Protein AF-A0A9X1YE62-F1 (afdb_monomer_lite)

Organism: NCBI:txid2897159

Sequence (256 aa):
MADKAASTDLAQAGEPVMTPRPPFSDHQVFVSLLPHMKAYARKGLHEYKTGQNGGTFSATALEQYSAQVLERVDALDSCISSLRLALSFIEDLDRAHSRVIELYRYHHENFLLRLTGVVDRAYRLVGASLMMSAKDLEKVGSNKLVDRAVVTDYPDVHGALKTLADTAAAHKNDRNMVAHSAAYSTRELGLFTAVTTMNLGLKGIDLDELMEHYFSNGAVSMVALIGEMVRGIEELLSTLAPIYAAVTRGTPHGSV

pLDDT: mean 88.82, std 15.72, range [33.84, 98.62]

Foldseek 3Di:
DDDDDDDDPPPPPPDPPVPDDPQLCPQPLCVLLVVLCVVLVVQQVVCVVPVPPVNDGDHDPSSVLSNQLVVLSVQLSVLLVQLVVLLVCLVPQDLPDLCSLVSLQVSLLSNLVSLVVNLLSLLSSQCSLVVHDPVLSPDDPSSVVSLVVCVPPQVQLNVLSVQSVVLSVVCVVQNVCSVPPVTRDDPLSVVLCCCSVVVDDDVPDDSSVVVVVVSVVSSVVSVVSSVSSVVSSSSSSVSSSVSSVCVSVVNDDDDD

Secondary structure (DSSP, 8-state):
--------------------PPPGGGSGGGTTTHHHHHHHHHHHHHHHHH-TTTT-----HHHHHHHHHHHHHHHHHHHHHHHHHHHHHHHT--TT-TTHHHHHHHHHHHHHHHHHHHHHHHHHHHHHHTT--HHHHSSTTHHHHHHHHHTTT-HHHHHHHHHHHHHHHTTHHHHHHHHHSSS---HHHHHHHHHHHHT---TT--HHHHHHHHHHHHHHHHHHHHHHHHHHHHHHHHHHHHHHHHHHTTPPPPP-

Radius of gyration: 23.97 Å; chains: 1; bounding box: 49×43×89 Å

Structure (mmCIF, N/CA/C/O backbone):
data_AF-A0A9X1YE62-F1
#
_entry.id   AF-A0A9X1YE62-F1
#
loop_
_atom_site.group_PDB
_atom_site.id
_atom_site.type_symbol
_at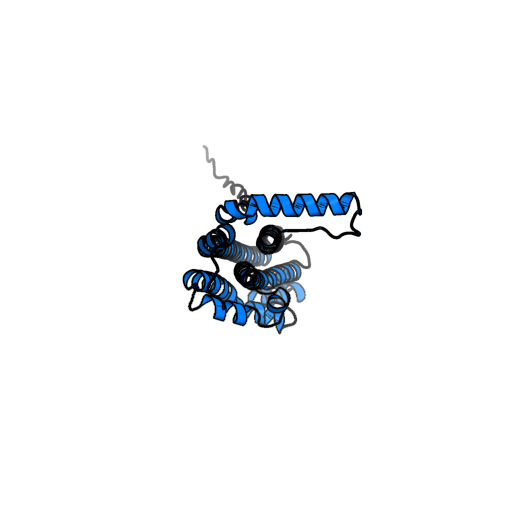om_site.label_atom_id
_atom_site.label_alt_id
_atom_site.label_comp_id
_atom_site.label_asym_id
_atom_site.label_entity_id
_atom_site.label_seq_id
_atom_site.pdbx_PDB_ins_code
_atom_site.Cartn_x
_atom_site.Cartn_y
_atom_site.Cartn_z
_atom_site.occupancy
_atom_site.B_iso_or_equiv
_atom_site.auth_seq_id
_atom_site.auth_comp_id
_atom_site.auth_asym_id
_atom_site.auth_atom_id
_atom_site.pdbx_PDB_model_num
ATOM 1 N N . MET A 1 1 ? -9.378 -12.672 -62.939 1.00 44.72 1 MET A N 1
ATOM 2 C CA . MET A 1 1 ? -8.518 -13.503 -62.072 1.00 44.72 1 MET A CA 1
ATOM 3 C C . MET A 1 1 ? -7.772 -12.524 -61.179 1.00 44.72 1 MET A C 1
ATOM 5 O O . MET A 1 1 ? -6.801 -11.945 -61.626 1.00 44.72 1 MET A O 1
ATOM 9 N N . ALA A 1 2 ? -8.409 -11.971 -60.150 1.00 38.28 2 ALA A N 1
ATOM 10 C CA . ALA A 1 2 ? -8.691 -12.617 -58.868 1.00 38.28 2 ALA A CA 1
ATOM 11 C C . ALA A 1 2 ? -7.396 -13.135 -58.233 1.00 38.28 2 ALA A C 1
ATOM 13 O O . ALA A 1 2 ? -7.059 -14.294 -58.429 1.00 38.28 2 ALA A O 1
ATOM 14 N N . ASP A 1 3 ? -6.713 -12.269 -57.487 1.00 38.25 3 ASP A N 1
ATOM 15 C CA . ASP A 1 3 ? -6.291 -12.682 -56.158 1.00 38.25 3 ASP A CA 1
ATOM 16 C C . ASP A 1 3 ? -6.443 -11.518 -55.176 1.00 38.25 3 ASP A C 1
ATOM 18 O O . ASP A 1 3 ? -6.214 -10.352 -55.502 1.00 38.25 3 ASP A O 1
ATOM 22 N N . LYS A 1 4 ? -7.015 -11.857 -54.030 1.00 40.59 4 LYS A N 1
ATOM 23 C CA . LYS A 1 4 ? -7.713 -10.998 -53.078 1.00 40.59 4 LYS A CA 1
ATOM 24 C C . LYS A 1 4 ? -7.285 -11.487 -51.698 1.00 40.59 4 LYS A C 1
ATOM 26 O O . LYS A 1 4 ? -7.356 -12.686 -51.465 1.00 40.59 4 LYS A O 1
ATOM 31 N N . ALA A 1 5 ? -6.991 -10.548 -50.796 1.00 37.09 5 ALA A N 1
ATOM 32 C CA . ALA A 1 5 ? -6.679 -10.756 -49.373 1.00 37.09 5 ALA A CA 1
ATOM 33 C C . ALA A 1 5 ? -5.280 -11.372 -49.115 1.00 37.09 5 ALA A C 1
ATOM 35 O O . ALA A 1 5 ? -4.807 -12.195 -49.876 1.00 37.09 5 ALA A O 1
ATOM 36 N N . ALA A 1 6 ? -4.522 -10.983 -48.091 1.00 38.41 6 ALA A N 1
ATOM 37 C CA . ALA A 1 6 ? -4.955 -10.563 -46.769 1.00 38.41 6 ALA A CA 1
ATOM 38 C C . ALA A 1 6 ? -4.271 -9.271 -46.297 1.00 38.41 6 ALA A C 1
ATOM 40 O O . ALA A 1 6 ? -3.059 -9.193 -46.119 1.00 38.41 6 ALA A O 1
ATOM 41 N N . SER A 1 7 ? -5.120 -8.273 -46.062 1.00 42.34 7 SER A N 1
ATOM 42 C CA . SER A 1 7 ? -4.955 -7.305 -44.989 1.00 42.34 7 SER A CA 1
ATOM 43 C C . SER A 1 7 ? -5.025 -8.094 -43.682 1.00 42.34 7 SER A C 1
ATOM 45 O O . SER A 1 7 ? -6.043 -8.721 -43.390 1.00 42.34 7 SER A O 1
ATOM 47 N N . THR A 1 8 ? -3.923 -8.117 -42.941 1.00 36.47 8 THR A N 1
ATOM 48 C CA . THR A 1 8 ? -3.951 -8.492 -41.531 1.00 36.47 8 THR A CA 1
ATOM 49 C C . THR A 1 8 ? -4.122 -7.192 -40.768 1.00 36.47 8 THR A C 1
ATOM 51 O O . THR A 1 8 ? -3.155 -6.480 -40.506 1.00 36.47 8 THR A O 1
ATOM 54 N N . ASP A 1 9 ? -5.384 -6.859 -40.498 1.00 33.84 9 ASP A N 1
ATOM 55 C CA . ASP A 1 9 ? -5.768 -6.026 -39.367 1.00 33.84 9 ASP A CA 1
ATOM 56 C C . ASP A 1 9 ? -5.016 -6.547 -38.136 1.00 33.84 9 ASP A C 1
ATOM 58 O O . ASP A 1 9 ? -5.353 -7.596 -37.578 1.00 33.84 9 ASP A O 1
ATOM 62 N N . LEU A 1 10 ? -3.973 -5.825 -37.719 1.00 36.91 10 LEU A N 1
ATOM 63 C CA . LEU A 1 10 ? -3.531 -5.857 -36.334 1.00 36.91 10 LEU A CA 1
ATOM 64 C C . LEU A 1 10 ? -4.665 -5.224 -35.545 1.00 36.91 10 LEU A C 1
ATOM 66 O O . LEU A 1 10 ? -4.777 -4.005 -35.415 1.00 36.91 10 LEU A O 1
ATOM 70 N N . ALA A 1 11 ? -5.567 -6.111 -35.137 1.00 35.66 11 ALA A N 1
ATOM 71 C CA . ALA A 1 11 ? -6.660 -5.841 -34.245 1.00 35.66 11 ALA A CA 1
ATOM 72 C C . ALA A 1 11 ? -6.168 -4.927 -33.125 1.00 35.66 11 ALA A C 1
ATOM 74 O O . ALA A 1 11 ? -5.190 -5.220 -32.438 1.00 35.66 11 ALA A O 1
ATOM 75 N N . GLN A 1 12 ? -6.886 -3.819 -32.985 1.00 40.66 12 GLN A N 1
ATOM 76 C CA . GLN A 1 12 ? -6.924 -2.980 -31.805 1.00 40.66 12 GLN A CA 1
ATOM 77 C C . GLN A 1 12 ? -6.847 -3.867 -30.557 1.00 40.66 12 GLN A C 1
ATOM 79 O O . GLN A 1 12 ? -7.826 -4.520 -30.191 1.00 40.66 12 GLN A O 1
ATOM 84 N N . ALA A 1 13 ? -5.689 -3.893 -29.900 1.00 39.81 13 ALA A N 1
ATOM 85 C CA . ALA A 1 13 ? -5.585 -4.354 -28.527 1.00 39.81 13 ALA A CA 1
ATOM 86 C C . ALA A 1 13 ? -6.220 -3.266 -27.652 1.00 39.81 13 ALA A C 1
ATOM 88 O O . ALA A 1 13 ? -5.540 -2.439 -27.055 1.00 39.81 13 ALA A O 1
ATOM 89 N N . GLY A 1 14 ? -7.555 -3.220 -27.676 1.00 38.59 14 GLY A N 1
ATOM 90 C CA . GLY A 1 14 ? -8.363 -2.486 -26.717 1.00 38.59 14 GLY A CA 1
ATOM 91 C C . GLY A 1 14 ? -8.086 -3.057 -25.331 1.00 38.59 14 GLY A C 1
ATOM 92 O O . GLY A 1 14 ? -8.563 -4.136 -24.998 1.00 38.59 14 GLY A O 1
ATOM 93 N N . GLU A 1 15 ? -7.223 -2.332 -24.629 1.00 36.09 15 GLU A N 1
ATOM 94 C CA . GLU A 1 15 ? -6.788 -2.359 -23.233 1.00 36.09 15 GLU A CA 1
ATOM 95 C C . GLU A 1 15 ? -7.432 -3.389 -22.284 1.00 36.09 15 GLU A C 1
ATOM 97 O O . GLU A 1 15 ? -8.658 -3.406 -22.126 1.00 36.09 15 GLU A O 1
ATOM 102 N N . PRO A 1 16 ? -6.649 -4.095 -21.440 1.00 46.25 16 PRO A N 1
ATOM 103 C CA . PRO A 1 16 ? -7.108 -4.306 -20.084 1.00 46.25 16 PRO A CA 1
ATOM 104 C C . PRO A 1 16 ? -6.944 -2.976 -19.335 1.00 46.25 16 PRO A C 1
ATOM 106 O O . PRO A 1 16 ? -6.016 -2.814 -18.546 1.00 46.25 16 PRO A O 1
ATOM 109 N N . VAL A 1 17 ? -7.875 -2.032 -19.542 1.00 54.12 17 VAL A N 1
ATOM 110 C CA . VAL A 1 17 ? -8.150 -1.011 -18.523 1.00 54.12 17 VAL A CA 1
ATOM 111 C C . VAL A 1 17 ? -8.341 -1.825 -17.254 1.00 54.12 17 VAL A C 1
ATOM 113 O O . VAL A 1 17 ? -9.271 -2.636 -17.206 1.00 54.12 17 VAL A O 1
ATOM 116 N N . MET A 1 18 ? -7.451 -1.699 -16.261 1.00 62.78 18 MET A N 1
ATOM 117 C CA . MET A 1 18 ? -7.659 -2.366 -14.977 1.00 62.78 18 MET A CA 1
ATOM 118 C C . MET A 1 18 ? -9.059 -1.982 -14.511 1.00 62.78 18 MET A C 1
ATOM 120 O O . MET A 1 18 ? -9.296 -0.829 -14.145 1.00 62.78 18 MET A O 1
ATOM 124 N N . THR A 1 19 ? -9.999 -2.928 -14.577 1.00 68.88 19 THR A N 1
ATOM 125 C CA . THR A 1 19 ? -11.397 -2.659 -14.250 1.00 68.88 19 THR A CA 1
ATOM 126 C C . THR A 1 19 ? -11.434 -2.022 -12.868 1.00 68.88 19 THR A C 1
ATOM 128 O O . THR A 1 19 ? -10.775 -2.561 -11.965 1.00 68.88 19 THR A O 1
ATOM 131 N N . PRO A 1 20 ? -12.144 -0.893 -12.683 1.00 77.81 20 PRO A N 1
ATOM 132 C CA . PRO A 1 20 ? -12.185 -0.214 -11.401 1.00 77.81 20 PRO A CA 1
ATOM 133 C C . PRO A 1 20 ? -12.566 -1.210 -10.306 1.00 77.81 20 PRO A C 1
ATOM 135 O O . PRO A 1 20 ? -13.661 -1.770 -10.306 1.00 77.81 20 PRO A O 1
ATOM 138 N N . ARG A 1 21 ? -11.623 -1.478 -9.401 1.00 89.00 21 ARG A N 1
ATOM 139 C CA . ARG A 1 21 ? -11.865 -2.314 -8.225 1.00 89.00 21 ARG A CA 1
ATOM 140 C C . ARG A 1 21 ? -12.658 -1.479 -7.217 1.00 89.00 21 ARG A C 1
ATOM 142 O O . ARG A 1 21 ? -12.285 -0.318 -7.026 1.00 89.00 21 ARG A O 1
ATOM 149 N N . PRO A 1 22 ? -13.677 -2.038 -6.543 1.00 92.19 22 PRO A N 1
ATOM 150 C CA . PRO A 1 22 ? -14.248 -1.396 -5.365 1.00 92.19 22 PRO A CA 1
ATOM 151 C C . PRO A 1 22 ? -13.142 -1.052 -4.350 1.00 92.19 22 PRO A C 1
ATOM 153 O O . PRO A 1 22 ? -12.194 -1.830 -4.224 1.00 92.19 22 PRO A O 1
ATOM 156 N N . PRO A 1 23 ? -13.217 0.078 -3.633 1.00 95.12 23 PRO A N 1
ATOM 157 C CA . PRO A 1 23 ? -12.317 0.377 -2.520 1.00 95.12 23 PRO A CA 1
ATOM 158 C C . PRO A 1 23 ? -12.261 -0.763 -1.494 1.00 95.12 23 PRO A C 1
ATOM 160 O O . PRO A 1 23 ? -13.220 -1.510 -1.311 1.00 95.12 23 PRO A O 1
ATOM 163 N N . PHE A 1 24 ? -11.149 -0.904 -0.772 1.00 97.12 24 PHE A N 1
ATOM 164 C CA . PHE A 1 24 ? -11.054 -1.867 0.327 1.00 97.12 24 PHE A CA 1
ATOM 165 C C . PHE A 1 24 ? -12.040 -1.528 1.449 1.00 97.12 24 PHE A C 1
ATOM 167 O O . PHE A 1 24 ? -12.503 -2.431 2.138 1.00 97.12 24 PHE A O 1
ATOM 174 N N . SER A 1 25 ? -12.413 -0.257 1.609 1.00 94.94 25 SER A N 1
ATOM 175 C CA . SER A 1 25 ? -13.435 0.174 2.568 1.00 94.94 25 SER A CA 1
ATOM 176 C C . SER A 1 25 ? -14.842 -0.370 2.272 1.00 94.94 25 SER A C 1
ATOM 178 O O . SER A 1 25 ? -15.657 -0.438 3.193 1.00 94.94 25 SER A O 1
ATOM 180 N N . ASP A 1 26 ? -15.099 -0.861 1.052 1.00 95.25 26 ASP A N 1
ATOM 181 C CA . ASP A 1 26 ? -16.341 -1.558 0.688 1.00 95.25 26 ASP A CA 1
ATOM 182 C C . ASP A 1 26 ? -16.328 -3.051 1.077 1.00 95.25 26 ASP A C 1
ATOM 184 O O . ASP A 1 26 ? -17.327 -3.755 0.910 1.00 95.25 26 ASP A O 1
ATOM 188 N N . HIS A 1 27 ? -15.215 -3.565 1.615 1.00 96.50 27 HIS A N 1
ATOM 189 C CA . HIS A 1 27 ? -15.111 -4.961 2.027 1.00 96.50 27 HIS A CA 1
ATOM 190 C C . HIS A 1 27 ? -16.108 -5.288 3.154 1.00 96.50 27 HIS A C 1
ATOM 192 O O . HIS A 1 27 ? -16.214 -4.575 4.156 1.00 96.50 27 HIS A O 1
ATOM 198 N N . GLN A 1 28 ? -16.808 -6.422 3.032 1.00 96.50 28 GLN A N 1
ATOM 199 C CA . GLN A 1 28 ? -17.924 -6.802 3.917 1.00 96.50 28 GLN A CA 1
ATOM 200 C C . GLN A 1 28 ? -17.566 -6.874 5.412 1.00 96.50 28 GLN A C 1
ATOM 202 O O . GLN A 1 28 ? -18.434 -6.755 6.276 1.00 96.50 28 GLN A O 1
ATOM 207 N N . VAL A 1 29 ? -16.284 -7.038 5.734 1.00 96.75 29 VAL A N 1
ATOM 208 C CA . VAL A 1 29 ? -15.788 -7.128 7.118 1.00 96.75 29 VAL A CA 1
ATOM 209 C C . VAL A 1 29 ? -15.995 -5.838 7.906 1.00 96.75 29 VAL A C 1
ATOM 211 O O . VAL A 1 29 ? -16.039 -5.873 9.132 1.00 96.75 29 VAL A O 1
ATOM 214 N N . PHE A 1 30 ? -16.175 -4.709 7.217 1.00 96.50 30 PHE A N 1
ATOM 215 C CA . PHE A 1 30 ? -16.374 -3.410 7.849 1.00 96.50 30 PHE A CA 1
ATOM 216 C C . PHE A 1 30 ? -17.836 -3.079 8.134 1.00 96.50 30 PHE A C 1
ATOM 218 O O . PHE A 1 30 ? -18.097 -2.067 8.782 1.00 96.50 30 PHE A O 1
ATOM 225 N N . VAL A 1 31 ? -18.798 -3.916 7.726 1.00 95.75 31 VAL A N 1
ATOM 226 C CA . VAL A 1 31 ? -20.240 -3.647 7.900 1.00 95.75 31 VAL A CA 1
ATOM 227 C C . VAL A 1 31 ? -20.594 -3.282 9.346 1.00 95.75 31 VAL A C 1
ATOM 229 O O . VAL A 1 31 ? -21.388 -2.367 9.565 1.00 95.75 31 VAL A O 1
ATOM 232 N N . SER A 1 32 ? -19.972 -3.933 10.334 1.00 95.06 32 SER A N 1
ATOM 233 C CA . SER A 1 32 ? -20.189 -3.641 11.757 1.00 95.06 32 SER A CA 1
ATOM 234 C C . SER A 1 32 ? -19.522 -2.343 12.236 1.00 95.06 32 SER A C 1
ATOM 236 O O . SER A 1 32 ? -20.006 -1.727 13.182 1.00 95.06 32 SER A O 1
ATOM 238 N N . LEU A 1 33 ? -18.453 -1.885 11.577 1.00 96.62 33 LEU A N 1
ATOM 239 C CA . LEU A 1 33 ? -17.728 -0.651 11.915 1.00 96.62 33 LEU A CA 1
ATOM 240 C C . LEU A 1 33 ? -18.326 0.589 11.232 1.00 96.62 33 LEU A C 1
ATOM 242 O O . LEU A 1 33 ? -18.244 1.700 11.764 1.00 96.62 33 LEU A O 1
ATOM 246 N N . LEU A 1 34 ? -18.968 0.420 10.071 1.00 95.56 34 LEU A N 1
ATOM 247 C CA . LEU A 1 34 ? -19.487 1.525 9.257 1.00 95.56 34 LEU A CA 1
ATOM 248 C C . LEU A 1 34 ? -20.429 2.489 10.006 1.00 95.56 34 LEU A C 1
ATOM 250 O O . LEU A 1 34 ? -20.282 3.700 9.819 1.00 95.56 34 LEU A O 1
ATOM 254 N N . PRO A 1 35 ? -21.380 2.047 10.857 1.00 96.94 35 PRO A N 1
ATOM 255 C CA . PRO A 1 35 ? -22.227 2.975 11.612 1.00 96.94 35 PRO A CA 1
ATOM 256 C C . PRO A 1 35 ? -21.425 3.902 12.536 1.00 96.94 35 PRO A C 1
ATOM 258 O O . PRO A 1 35 ? -21.720 5.096 12.628 1.00 96.94 35 PRO A O 1
ATOM 261 N N . HIS A 1 36 ? -20.380 3.373 13.174 1.00 97.56 36 HIS A N 1
ATOM 262 C CA . HIS A 1 36 ? -19.516 4.118 14.087 1.00 97.56 36 HIS A CA 1
ATOM 263 C C . HIS A 1 36 ? -18.604 5.081 13.330 1.00 97.56 36 HIS A C 1
ATOM 265 O O . HIS A 1 36 ? -18.477 6.239 13.726 1.00 97.56 36 HIS A O 1
ATOM 271 N N . MET A 1 37 ? -18.058 4.657 12.188 1.00 97.00 37 MET A N 1
ATOM 272 C CA . MET A 1 37 ? -17.294 5.546 11.312 1.00 97.00 37 MET A CA 1
ATOM 273 C C . MET A 1 37 ? -18.154 6.708 10.789 1.00 97.00 37 MET A C 1
ATOM 275 O O . MET A 1 37 ? -17.741 7.866 10.834 1.00 97.00 37 MET A O 1
ATOM 279 N N . LYS A 1 38 ? -19.400 6.444 10.372 1.00 97.31 38 LYS A N 1
ATOM 280 C CA . LYS A 1 38 ? -20.341 7.499 9.946 1.00 97.31 38 LYS A CA 1
ATOM 281 C C . LYS A 1 38 ? -20.640 8.490 11.072 1.00 97.31 38 LYS A C 1
ATOM 283 O O . LYS A 1 38 ? -20.697 9.697 10.830 1.00 97.31 38 LYS A O 1
ATOM 288 N N . ALA A 1 39 ? -20.828 8.001 12.297 1.00 98.06 39 ALA A N 1
ATOM 289 C CA . ALA A 1 39 ? -21.044 8.858 13.457 1.00 98.06 39 ALA A CA 1
ATOM 290 C C . ALA A 1 39 ? -19.810 9.724 13.763 1.00 98.06 39 ALA A C 1
ATOM 292 O O . ALA A 1 39 ? -19.962 10.934 13.943 1.00 98.06 39 ALA A O 1
ATOM 293 N N . TYR A 1 40 ? -18.610 9.133 13.736 1.00 98.19 40 TYR A N 1
ATOM 294 C CA . TYR A 1 40 ? -17.335 9.837 13.884 1.00 98.19 40 TYR A CA 1
ATOM 295 C C . TYR A 1 40 ? -17.178 10.949 12.837 1.00 98.19 40 TYR A C 1
ATOM 297 O O . TYR A 1 40 ? -17.019 12.116 13.192 1.00 98.19 40 TYR A O 1
ATOM 305 N N . ALA A 1 41 ? -17.323 10.610 11.552 1.00 97.50 41 ALA A N 1
ATOM 306 C CA . ALA A 1 41 ? -17.190 11.552 10.444 1.00 97.50 41 ALA A CA 1
ATOM 307 C C . ALA A 1 41 ? -18.202 12.702 10.537 1.00 97.50 41 ALA A C 1
ATOM 309 O O . ALA A 1 41 ? -17.841 13.862 10.359 1.00 97.50 41 ALA A O 1
ATOM 310 N N . ARG A 1 42 ? -19.466 12.414 10.882 1.00 98.06 42 ARG A N 1
ATOM 311 C CA . ARG A 1 42 ? -20.496 13.450 11.049 1.00 98.06 42 ARG A CA 1
ATOM 312 C C . ARG A 1 42 ? -20.149 14.431 12.168 1.00 98.06 42 ARG A C 1
ATOM 314 O O . ARG A 1 42 ? -20.339 15.631 11.987 1.00 98.06 42 ARG A O 1
ATOM 321 N N . LYS A 1 43 ? -19.661 13.937 13.311 1.00 97.81 43 LYS A N 1
ATOM 322 C CA . LYS A 1 43 ? -19.241 14.790 14.435 1.00 97.81 43 LYS A CA 1
ATOM 323 C C . LYS A 1 43 ? -18.033 15.647 14.053 1.00 97.81 43 LYS A C 1
ATOM 325 O O . LYS A 1 43 ? -18.069 16.854 14.271 1.00 97.81 43 LYS A O 1
ATOM 330 N N . GLY A 1 44 ? -17.030 15.049 13.409 1.00 96.69 44 GLY A N 1
ATOM 331 C CA . GLY A 1 44 ? -15.846 15.764 12.931 1.00 96.69 44 GLY A CA 1
ATOM 332 C C . GLY A 1 44 ? -16.166 16.836 11.889 1.00 96.69 44 GLY A C 1
ATOM 333 O O . GLY A 1 44 ? -15.708 17.966 12.015 1.00 96.69 44 GLY A O 1
ATOM 334 N N . LEU A 1 45 ? -17.013 16.532 10.900 1.00 97.38 45 LEU A N 1
ATOM 335 C CA . LEU A 1 45 ? -17.440 17.504 9.886 1.00 97.38 45 LEU A CA 1
ATOM 336 C C . LEU A 1 45 ? -18.316 18.619 10.467 1.00 97.38 45 LEU A C 1
ATOM 338 O O . LEU A 1 45 ? -18.231 19.761 10.017 1.00 97.38 45 LEU A O 1
ATOM 342 N N . HIS A 1 46 ? -19.160 18.305 11.456 1.00 97.38 46 HIS A N 1
ATOM 343 C CA . HIS A 1 46 ? -19.930 19.324 12.163 1.00 97.38 46 HIS A CA 1
ATOM 344 C C . HIS A 1 46 ? -19.001 20.305 12.877 1.00 97.38 46 HIS A C 1
ATOM 346 O O . HIS A 1 46 ? -19.139 21.509 12.678 1.00 97.38 46 HIS A O 1
ATOM 352 N N . GLU A 1 47 ? -18.022 19.794 13.625 1.00 97.12 47 GLU A N 1
ATOM 353 C CA . GLU A 1 47 ? -17.032 20.632 14.298 1.00 97.12 47 GLU A CA 1
ATOM 354 C C . GLU A 1 47 ? -16.181 21.431 13.306 1.00 97.12 47 GLU A C 1
ATOM 356 O O . GLU A 1 47 ? -16.003 22.629 13.488 1.00 97.12 47 GLU A O 1
ATOM 361 N N . TYR A 1 48 ? -15.719 20.816 12.214 1.00 96.19 48 TYR A N 1
ATOM 362 C CA . TYR A 1 48 ? -14.972 21.517 11.165 1.00 96.19 48 TYR A CA 1
ATOM 363 C C . TYR A 1 48 ? -15.764 22.695 10.577 1.00 96.19 48 TYR A C 1
ATOM 365 O O . TYR A 1 48 ? -15.199 23.746 10.282 1.00 96.19 48 TYR A O 1
ATOM 373 N N . LYS A 1 49 ? -17.085 22.536 10.425 1.00 96.56 49 LYS A N 1
ATOM 374 C CA . LYS A 1 49 ? -17.971 23.577 9.896 1.00 96.56 49 LYS A CA 1
ATOM 375 C C . LYS A 1 49 ? -18.248 24.697 10.902 1.00 96.56 49 LYS A C 1
ATOM 377 O O . LYS A 1 49 ? -18.386 25.844 10.485 1.00 96.56 49 LYS A O 1
ATOM 382 N N . THR A 1 50 ? -18.437 24.377 12.182 1.00 96.56 50 THR A N 1
ATOM 383 C CA . THR A 1 50 ? -18.910 25.352 13.182 1.00 96.56 50 THR A CA 1
ATOM 384 C C . THR A 1 50 ? -17.791 25.948 14.032 1.00 96.56 50 THR A C 1
ATOM 386 O O . THR A 1 50 ? -17.953 27.062 14.526 1.00 96.56 50 THR A O 1
ATOM 389 N N . GLY A 1 51 ? -16.686 25.224 14.223 1.00 94.00 51 GLY A N 1
ATOM 390 C CA . GLY A 1 51 ? -15.576 25.590 15.106 1.00 94.00 51 GLY A CA 1
ATOM 391 C C . GLY A 1 51 ? -15.969 25.743 16.578 1.00 94.00 51 GLY A C 1
ATOM 392 O O . GLY A 1 51 ? -15.244 26.381 17.342 1.00 94.00 51 GLY A O 1
ATOM 393 N N . GLN A 1 52 ? -17.135 25.226 16.978 1.00 92.81 52 GLN A N 1
ATOM 394 C CA . GLN A 1 52 ? -17.739 25.499 18.286 1.00 92.81 52 GLN A CA 1
ATOM 395 C C . GLN A 1 52 ? -16.927 24.950 19.460 1.00 92.81 52 GLN A C 1
ATOM 397 O O . GLN A 1 52 ? -17.018 25.487 20.561 1.00 92.81 52 GLN A O 1
ATOM 402 N N . ASN A 1 53 ? -16.118 23.919 19.229 1.00 91.75 53 ASN A N 1
ATOM 403 C CA . ASN A 1 53 ? -15.298 23.259 20.238 1.00 91.75 53 ASN A CA 1
ATOM 404 C C . ASN A 1 53 ? -13.796 23.385 19.916 1.00 91.75 53 ASN A C 1
ATOM 406 O O . ASN A 1 53 ? -12.996 22.508 20.261 1.00 91.75 53 ASN A O 1
ATOM 410 N N . GLY A 1 54 ? -13.400 24.465 19.232 1.00 91.50 54 GLY A N 1
ATOM 411 C CA . GLY A 1 54 ? -11.996 24.757 18.940 1.00 91.50 54 GLY A CA 1
ATOM 412 C C . GLY A 1 54 ? -11.314 23.710 18.053 1.00 91.50 54 GLY A C 1
ATOM 413 O O . GLY A 1 54 ? -10.113 23.492 18.189 1.00 91.50 54 GLY A O 1
ATOM 414 N N . GLY A 1 55 ? -12.066 23.038 17.176 1.00 89.81 55 GLY A N 1
ATOM 415 C CA . GLY A 1 55 ? -11.554 22.005 16.274 1.00 89.81 55 GLY A CA 1
ATOM 416 C C . GLY A 1 55 ? -11.499 20.599 16.879 1.00 89.81 55 GLY A C 1
ATOM 417 O O . GLY A 1 55 ? -10.923 19.700 16.269 1.00 89.81 55 GLY A O 1
ATOM 418 N N . THR A 1 56 ? -12.087 20.381 18.060 1.00 92.94 56 THR A N 1
ATOM 419 C CA . THR A 1 56 ? -12.110 19.073 18.739 1.00 92.94 56 THR A CA 1
ATOM 420 C C . THR A 1 56 ? -13.532 18.544 18.906 1.00 92.94 56 THR A C 1
ATOM 422 O O . THR A 1 56 ? -14.477 19.314 18.991 1.00 92.94 56 THR A O 1
ATOM 425 N N . PHE A 1 57 ? -13.733 17.226 18.961 1.00 95.88 57 PHE A N 1
ATOM 426 C CA . PHE A 1 57 ? -15.063 16.656 19.207 1.00 95.88 57 PHE A CA 1
ATOM 427 C C . PHE A 1 57 ? -14.989 15.378 20.040 1.00 95.88 57 PHE A C 1
ATOM 429 O O . PHE A 1 57 ? -13.989 14.662 20.035 1.00 95.88 57 PHE A O 1
ATOM 436 N N . SER A 1 58 ? -16.070 15.080 20.764 1.00 95.69 58 SER A N 1
ATOM 437 C CA . SER A 1 58 ? -16.166 13.862 21.569 1.00 95.69 58 SER A CA 1
ATOM 438 C C . SER A 1 58 ? -16.569 12.662 20.708 1.00 95.69 58 SER A C 1
ATOM 440 O O . SER A 1 58 ? -17.623 12.663 20.063 1.00 95.69 58 SER A O 1
ATOM 442 N N . ALA A 1 59 ? -15.745 11.617 20.735 1.00 96.50 59 ALA A N 1
ATOM 443 C CA . ALA A 1 59 ? -16.006 10.340 20.087 1.00 96.50 59 ALA A CA 1
ATOM 444 C C . ALA A 1 59 ? -15.939 9.200 21.108 1.00 96.50 59 ALA A C 1
ATOM 446 O O . ALA A 1 59 ? -15.096 9.203 22.004 1.00 96.50 59 ALA A O 1
ATOM 447 N N . THR A 1 60 ? -16.825 8.218 20.965 1.00 97.19 60 THR A N 1
ATOM 448 C CA . THR A 1 60 ? -16.776 6.973 21.742 1.00 97.19 60 THR A CA 1
ATOM 449 C C . THR A 1 60 ? -15.551 6.145 21.348 1.00 97.19 60 THR A C 1
ATOM 451 O O . THR A 1 60 ? -15.013 6.309 20.252 1.00 97.19 60 THR A O 1
ATOM 454 N N . ALA A 1 61 ? -15.144 5.202 22.201 1.00 95.81 61 ALA A N 1
ATOM 455 C CA . ALA A 1 61 ? -14.033 4.299 21.891 1.00 95.81 61 ALA A CA 1
ATOM 456 C C . ALA A 1 61 ? -14.249 3.539 20.568 1.00 95.81 61 ALA A C 1
ATOM 458 O O . ALA A 1 61 ? -13.321 3.399 19.778 1.00 95.81 61 ALA A O 1
ATOM 459 N N . LEU A 1 62 ? -15.485 3.112 20.286 1.00 96.50 62 LEU A N 1
ATOM 460 C CA . LEU A 1 62 ? -15.804 2.366 19.068 1.00 96.50 62 LEU A CA 1
ATOM 461 C C . LEU A 1 62 ? -15.827 3.252 17.812 1.00 96.50 62 LEU A C 1
ATOM 463 O O . LEU A 1 62 ? -15.433 2.809 16.736 1.00 96.50 62 LEU A O 1
ATOM 467 N N . GLU A 1 63 ? -16.235 4.516 17.949 1.00 97.75 63 GLU A N 1
ATOM 468 C CA . GLU A 1 63 ? -16.110 5.524 16.886 1.00 97.75 63 GLU A CA 1
ATOM 469 C C . GLU A 1 63 ? -14.637 5.805 16.559 1.00 97.75 63 GLU A C 1
ATOM 471 O O . GLU A 1 63 ? -14.270 5.801 15.387 1.00 97.75 63 GLU A O 1
ATOM 476 N N . GLN A 1 64 ? -13.785 5.979 17.577 1.00 96.69 64 GLN A N 1
ATOM 477 C CA . GLN A 1 64 ? -12.343 6.183 17.392 1.00 96.69 64 GLN A CA 1
ATOM 478 C C . GLN A 1 64 ? -11.666 4.958 16.772 1.00 96.69 64 GLN A C 1
ATOM 480 O O . GLN A 1 64 ? -10.898 5.102 15.825 1.00 96.69 64 GLN A O 1
ATOM 485 N N . TYR A 1 65 ? -11.978 3.758 17.270 1.00 97.19 65 TYR A N 1
ATOM 486 C CA . TYR A 1 65 ? -11.474 2.500 16.722 1.00 97.19 65 TYR A CA 1
ATOM 487 C C . TYR A 1 65 ? -11.827 2.355 15.241 1.00 97.19 65 TYR A C 1
ATOM 489 O O . TYR A 1 65 ? -10.951 2.147 14.406 1.00 97.19 65 TYR A O 1
ATOM 497 N N . SER A 1 66 ? -13.108 2.532 14.907 1.00 97.62 66 SER A N 1
ATOM 498 C CA . SER A 1 66 ? -13.586 2.405 13.528 1.00 97.62 66 SER A CA 1
ATOM 499 C C . SER A 1 66 ? -12.906 3.419 12.609 1.00 97.62 66 SER A C 1
ATOM 501 O O . SER A 1 66 ? -12.490 3.059 11.513 1.00 97.62 66 SER A O 1
ATOM 503 N N . ALA A 1 67 ? -12.727 4.663 13.063 1.00 97.25 67 ALA A N 1
ATOM 504 C CA . ALA A 1 67 ? -12.008 5.675 12.299 1.00 97.25 67 ALA A CA 1
ATOM 505 C C . ALA A 1 67 ? -10.544 5.291 12.049 1.00 97.25 67 ALA A C 1
ATOM 507 O O . ALA A 1 67 ? -10.082 5.373 10.915 1.00 97.25 67 ALA A O 1
ATOM 508 N N . GLN A 1 68 ? -9.834 4.815 13.075 1.00 96.62 68 GLN A N 1
ATOM 509 C CA . GLN A 1 68 ? -8.434 4.404 12.945 1.00 96.62 68 GLN A CA 1
ATOM 510 C C . GLN A 1 68 ? -8.266 3.216 11.995 1.00 96.62 68 GLN A C 1
ATOM 512 O O . GLN A 1 68 ? -7.359 3.230 11.167 1.00 96.62 68 GLN A O 1
ATOM 517 N N . VAL A 1 69 ? -9.130 2.199 12.085 1.00 97.81 69 VAL A N 1
ATOM 518 C CA . VAL A 1 69 ? -9.081 1.046 11.175 1.00 97.81 69 VAL A CA 1
ATOM 519 C C . VAL A 1 69 ? -9.319 1.498 9.737 1.00 97.81 69 VAL A C 1
ATOM 521 O O . VAL A 1 69 ? -8.494 1.210 8.872 1.00 97.81 69 VAL A O 1
ATOM 524 N N . LEU A 1 70 ? -10.395 2.247 9.479 1.00 97.69 70 LEU A N 1
ATOM 525 C CA . LEU A 1 70 ? -10.748 2.664 8.120 1.00 97.69 70 LEU A CA 1
ATOM 526 C C . LEU A 1 70 ? -9.715 3.635 7.522 1.00 97.69 70 LEU A C 1
ATOM 528 O O . LEU A 1 70 ? -9.410 3.526 6.340 1.00 97.69 70 LEU A O 1
ATOM 532 N N . GLU A 1 71 ? -9.069 4.485 8.325 1.00 97.06 71 GLU A N 1
ATOM 533 C CA . GLU A 1 71 ? -7.936 5.304 7.864 1.00 97.06 71 GLU A CA 1
ATOM 534 C C . GLU A 1 71 ? -6.770 4.436 7.350 1.00 97.06 71 GLU A C 1
ATOM 536 O O . GLU A 1 71 ? -6.121 4.764 6.353 1.00 97.06 71 GLU A O 1
ATOM 541 N N . ARG A 1 72 ? -6.484 3.299 8.003 1.00 97.62 72 ARG A N 1
ATOM 542 C CA . ARG A 1 72 ? -5.434 2.371 7.538 1.00 97.62 72 ARG A CA 1
ATOM 543 C C . ARG A 1 72 ? -5.836 1.619 6.274 1.00 97.62 72 ARG A C 1
ATOM 545 O O . ARG A 1 72 ? -4.966 1.333 5.451 1.00 97.62 72 ARG A O 1
ATOM 552 N N . VAL A 1 73 ? -7.123 1.345 6.100 1.00 97.88 73 VAL A N 1
ATOM 553 C CA . VAL A 1 73 ? -7.674 0.752 4.875 1.00 97.88 73 VAL A CA 1
ATOM 554 C C . VAL A 1 73 ? -7.545 1.727 3.703 1.00 97.88 73 VAL A C 1
ATOM 556 O O . VAL A 1 73 ? -6.980 1.366 2.672 1.00 97.88 73 VAL A O 1
ATOM 559 N N . ASP A 1 74 ? -7.935 2.987 3.891 1.00 97.06 74 ASP A N 1
ATOM 560 C CA . ASP A 1 74 ? -7.798 4.033 2.868 1.00 97.06 74 ASP A CA 1
ATOM 561 C C . ASP A 1 74 ? -6.324 4.272 2.488 1.00 97.06 74 ASP A C 1
ATOM 563 O O . ASP A 1 74 ? -5.984 4.531 1.326 1.00 97.06 74 ASP A O 1
ATOM 567 N N . ALA A 1 75 ? -5.406 4.134 3.451 1.00 96.88 75 ALA A N 1
ATOM 568 C CA . ALA A 1 75 ? -3.973 4.202 3.184 1.00 96.88 75 ALA A CA 1
ATOM 569 C C . ALA A 1 75 ? -3.478 3.051 2.285 1.00 96.88 75 ALA A C 1
ATOM 571 O O . ALA A 1 75 ? -2.574 3.269 1.472 1.00 96.88 75 ALA A O 1
ATOM 572 N N . LEU A 1 76 ? -4.047 1.846 2.406 1.00 97.50 76 LEU A N 1
ATOM 573 C CA . LEU A 1 76 ? -3.754 0.719 1.511 1.00 97.50 76 LEU A CA 1
ATOM 574 C C . LEU A 1 76 ? -4.308 0.965 0.106 1.00 97.50 76 LEU A C 1
ATOM 576 O O . LEU A 1 76 ? -3.573 0.785 -0.868 1.00 97.50 76 LEU A O 1
ATOM 580 N N . ASP A 1 77 ? -5.548 1.446 -0.010 1.00 96.94 77 ASP A N 1
ATOM 581 C CA . ASP A 1 77 ? -6.143 1.828 -1.300 1.00 96.94 77 ASP A CA 1
ATOM 582 C C . ASP A 1 77 ? -5.301 2.878 -2.026 1.00 96.94 77 ASP A C 1
ATOM 584 O O . ASP A 1 77 ? -5.022 2.762 -3.224 1.00 96.94 77 ASP A O 1
ATOM 588 N N . SER A 1 78 ? -4.828 3.877 -1.284 1.00 96.12 78 SER A N 1
ATOM 589 C CA . SER A 1 78 ? -3.946 4.922 -1.807 1.00 96.12 78 SER A CA 1
ATOM 590 C C . SER A 1 78 ? -2.622 4.348 -2.323 1.00 96.12 78 SER A C 1
ATOM 592 O O . SER A 1 78 ? -2.104 4.795 -3.352 1.00 96.12 78 SER A O 1
ATOM 594 N N . CYS A 1 79 ? -2.074 3.330 -1.654 1.00 96.00 79 CYS A N 1
ATOM 595 C CA . CYS A 1 79 ? -0.868 2.640 -2.108 1.00 96.00 79 CYS A CA 1
ATOM 596 C C . CYS A 1 79 ? -1.096 1.854 -3.402 1.00 96.00 79 CYS A C 1
ATOM 598 O O . CYS A 1 79 ? -0.299 1.996 -4.329 1.00 96.00 79 CYS A O 1
ATOM 600 N N . ILE A 1 80 ? -2.187 1.089 -3.503 1.00 97.00 80 ILE A N 1
ATOM 601 C CA . ILE A 1 80 ? -2.535 0.368 -4.738 1.00 97.00 80 ILE A CA 1
ATOM 602 C C . ILE A 1 80 ? -2.788 1.346 -5.888 1.00 97.00 80 ILE A C 1
ATOM 604 O O . ILE A 1 80 ? -2.285 1.146 -6.992 1.00 97.00 80 ILE A O 1
ATOM 608 N N . SER A 1 81 ? -3.497 2.443 -5.627 1.00 96.06 81 SER A N 1
ATOM 609 C CA . SER A 1 81 ? -3.734 3.498 -6.619 1.00 96.06 81 SER A CA 1
ATOM 610 C C . SER A 1 81 ? -2.424 4.118 -7.107 1.00 96.06 81 SER A C 1
ATOM 612 O O . SER A 1 81 ? -2.243 4.347 -8.299 1.00 96.06 81 SER A O 1
ATOM 614 N N . SER A 1 82 ? -1.464 4.318 -6.203 1.00 95.81 82 SER A N 1
ATOM 615 C CA . SER A 1 82 ? -0.146 4.846 -6.559 1.00 95.81 82 SER A CA 1
ATOM 616 C C . SER A 1 82 ? 0.706 3.855 -7.362 1.00 95.81 82 SER A C 1
ATOM 618 O O . SER A 1 82 ? 1.496 4.285 -8.199 1.00 95.81 82 SER A O 1
ATOM 620 N N . LEU A 1 83 ? 0.569 2.545 -7.121 1.00 96.56 83 LEU A N 1
ATOM 621 C CA . LEU A 1 83 ? 1.208 1.508 -7.941 1.00 96.56 83 LEU A CA 1
ATOM 622 C C . LEU A 1 83 ? 0.632 1.494 -9.357 1.00 96.56 83 LEU A C 1
ATOM 624 O O . LEU A 1 83 ? 1.392 1.496 -10.320 1.00 96.56 83 LEU A O 1
ATOM 628 N N . ARG A 1 84 ? -0.699 1.551 -9.475 1.00 95.94 84 ARG A N 1
ATOM 629 C CA . ARG A 1 84 ? -1.395 1.644 -10.766 1.00 95.94 84 ARG A CA 1
ATOM 630 C C . ARG A 1 84 ? -0.992 2.888 -11.544 1.00 95.94 84 ARG A C 1
ATOM 632 O O . ARG A 1 84 ? -0.764 2.792 -12.737 1.00 95.94 84 ARG A O 1
ATOM 639 N N . LEU A 1 85 ? -0.840 4.025 -10.867 1.00 95.38 85 LEU A N 1
ATOM 640 C CA . LEU A 1 85 ? -0.364 5.251 -11.503 1.00 95.38 85 LEU A CA 1
ATOM 641 C C . LEU A 1 85 ? 1.071 5.109 -12.034 1.00 95.38 85 LEU A C 1
ATOM 643 O O . LEU A 1 85 ? 1.378 5.581 -13.120 1.00 95.38 85 LEU A O 1
ATOM 647 N N . ALA A 1 86 ? 1.971 4.467 -11.282 1.00 95.31 86 ALA A N 1
ATOM 648 C CA . ALA A 1 86 ? 3.333 4.225 -11.762 1.00 95.31 86 ALA A CA 1
ATOM 649 C C . ALA A 1 86 ? 3.355 3.288 -12.983 1.00 95.31 86 ALA A C 1
ATOM 651 O O . ALA A 1 86 ? 4.126 3.523 -13.910 1.00 95.31 86 ALA A O 1
ATOM 652 N N . LEU A 1 87 ? 2.493 2.269 -12.984 1.00 95.88 87 LEU A N 1
ATOM 653 C CA . LEU A 1 87 ? 2.291 1.367 -14.114 1.00 95.88 87 LEU A CA 1
ATOM 654 C C . LEU A 1 87 ? 1.727 2.100 -15.339 1.00 95.88 87 LEU A C 1
ATOM 656 O O . LEU A 1 87 ? 2.303 1.963 -16.412 1.00 95.88 87 LEU A O 1
ATOM 660 N N . SER A 1 88 ? 0.673 2.908 -15.182 1.00 94.69 88 SER A N 1
ATOM 661 C CA . SER A 1 88 ? 0.044 3.597 -16.317 1.00 94.69 88 SER A CA 1
ATOM 662 C C . SER A 1 88 ? 1.042 4.502 -17.033 1.00 94.69 88 SER A C 1
ATOM 664 O O . SER A 1 88 ? 1.093 4.524 -18.252 1.00 94.69 88 SER A O 1
ATOM 666 N N . PHE A 1 89 ? 1.935 5.167 -16.289 1.00 94.12 89 PHE A N 1
ATOM 667 C CA . PHE A 1 89 ? 3.020 5.922 -16.912 1.00 94.12 89 PHE A CA 1
ATOM 668 C C . PHE A 1 89 ? 3.945 5.055 -17.769 1.00 94.12 89 PHE A C 1
ATOM 670 O O . PHE A 1 89 ? 4.395 5.540 -18.796 1.00 94.12 89 PHE A O 1
ATOM 677 N N . ILE A 1 90 ? 4.249 3.816 -17.364 1.00 93.62 90 ILE A N 1
ATOM 678 C CA . ILE A 1 90 ? 5.105 2.888 -18.125 1.00 93.62 90 ILE A CA 1
ATOM 679 C C . ILE A 1 90 ? 4.399 2.385 -19.389 1.00 93.62 90 ILE A C 1
ATOM 681 O O . ILE A 1 90 ? 5.049 2.241 -20.432 1.00 93.62 90 ILE A O 1
ATOM 685 N N . GLU A 1 91 ? 3.099 2.113 -19.286 1.00 92.88 91 GLU A N 1
ATOM 686 C CA . GLU A 1 91 ? 2.242 1.709 -20.405 1.00 92.88 91 GLU A CA 1
ATOM 687 C C . GLU A 1 91 ? 2.132 2.846 -21.434 1.00 92.88 91 GLU A C 1
ATOM 689 O O . GLU A 1 91 ? 2.388 2.620 -22.615 1.00 92.88 91 GLU A O 1
ATOM 694 N N . ASP A 1 92 ? 1.919 4.078 -20.963 1.00 91.94 92 ASP A N 1
ATOM 695 C CA . ASP A 1 92 ? 1.730 5.290 -21.774 1.00 91.94 92 ASP A CA 1
ATOM 696 C C . ASP A 1 92 ? 3.041 5.963 -22.228 1.00 91.94 92 ASP A C 1
ATOM 698 O O . ASP A 1 92 ? 3.028 7.063 -22.789 1.00 91.94 92 ASP A O 1
ATOM 702 N N . LEU A 1 93 ? 4.200 5.361 -21.951 1.00 90.94 93 LEU A N 1
ATOM 703 C CA . LEU A 1 93 ? 5.496 5.951 -22.292 1.00 90.94 93 LEU A CA 1
ATOM 704 C C . LEU A 1 93 ? 5.625 6.159 -23.808 1.00 90.94 93 LEU A C 1
ATOM 706 O O . LEU A 1 93 ? 5.724 5.195 -24.571 1.00 90.94 93 LEU A O 1
ATOM 710 N N . ASP A 1 94 ? 5.754 7.422 -24.218 1.00 88.62 94 ASP A N 1
ATOM 711 C CA . ASP A 1 94 ? 6.132 7.778 -25.584 1.00 88.62 94 ASP A CA 1
ATOM 712 C C . ASP A 1 94 ? 7.538 7.248 -25.890 1.00 88.62 94 ASP A C 1
ATOM 714 O O . ASP A 1 94 ? 8.546 7.691 -25.328 1.00 88.62 94 ASP A O 1
ATOM 718 N N . ARG A 1 95 ? 7.597 6.271 -26.794 1.00 79.31 95 ARG A N 1
ATOM 719 C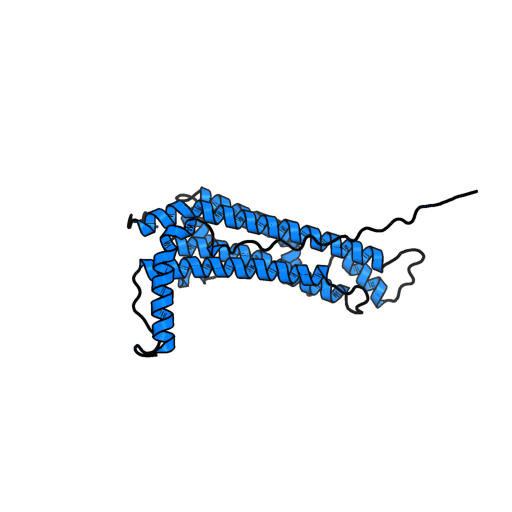 CA . ARG A 1 95 ? 8.835 5.579 -27.155 1.00 79.31 95 ARG A CA 1
ATOM 720 C C . ARG A 1 95 ? 9.771 6.454 -27.984 1.00 79.31 95 ARG A C 1
ATOM 722 O O . ARG A 1 95 ? 10.979 6.257 -27.919 1.00 79.31 95 ARG A O 1
ATOM 729 N N . ALA A 1 96 ? 9.243 7.472 -28.667 1.00 80.50 96 ALA A N 1
ATOM 730 C CA . ALA A 1 96 ? 10.046 8.452 -29.391 1.00 80.50 96 ALA A CA 1
ATOM 731 C C . ALA A 1 96 ? 10.665 9.514 -28.462 1.00 80.50 96 ALA A C 1
ATOM 733 O O . ALA A 1 96 ? 11.462 10.351 -28.901 1.00 80.50 96 ALA A O 1
ATOM 734 N N . HIS A 1 97 ? 10.319 9.505 -27.171 1.00 87.25 97 HIS A N 1
ATOM 735 C CA . HIS A 1 97 ? 10.840 10.470 -26.221 1.00 87.25 97 HIS A CA 1
ATOM 736 C C . HIS A 1 97 ? 12.351 10.281 -26.023 1.00 87.25 97 HIS A C 1
ATOM 738 O O . HIS A 1 97 ? 12.828 9.211 -25.645 1.00 87.25 97 HIS A O 1
ATOM 744 N N . SER A 1 98 ? 13.120 11.365 -26.154 1.00 85.69 98 SER A N 1
ATOM 745 C CA . SER A 1 98 ? 14.594 11.359 -26.052 1.00 85.69 98 SER A CA 1
ATOM 746 C C . SER A 1 98 ? 15.152 10.865 -24.710 1.00 85.69 98 SER A C 1
ATOM 748 O O . SER A 1 98 ? 16.350 10.630 -24.583 1.00 85.69 98 SER A O 1
ATOM 750 N N . ARG A 1 99 ? 14.283 10.726 -23.704 1.00 90.50 99 ARG A N 1
ATOM 751 C CA . ARG A 1 99 ? 14.587 10.236 -22.350 1.00 90.50 99 ARG A CA 1
ATOM 752 C C . ARG A 1 99 ? 13.760 9.015 -21.938 1.00 90.50 99 ARG A C 1
ATOM 754 O O . ARG A 1 99 ? 13.475 8.836 -20.755 1.00 90.50 99 ARG A O 1
ATOM 761 N N . VAL A 1 100 ? 13.271 8.231 -22.901 1.00 92.81 100 VAL A N 1
ATOM 762 C CA . VAL A 1 100 ? 12.364 7.099 -22.635 1.00 92.81 100 VAL A CA 1
ATOM 763 C C . VAL A 1 100 ? 12.956 6.107 -21.623 1.00 92.81 100 VAL A C 1
ATOM 765 O O . VAL A 1 100 ? 12.249 5.633 -20.736 1.00 92.81 100 VAL A O 1
ATOM 768 N N . ILE A 1 101 ? 14.268 5.856 -21.679 1.00 93.94 101 ILE A N 1
ATOM 769 C CA . ILE A 1 101 ? 14.960 4.925 -20.774 1.00 93.94 101 ILE A CA 1
ATOM 770 C C . ILE A 1 101 ? 14.988 5.475 -19.342 1.00 93.94 101 ILE A C 1
ATOM 772 O O . ILE A 1 101 ? 14.725 4.739 -18.389 1.00 93.94 101 ILE A O 1
ATOM 776 N N . GLU A 1 102 ? 15.291 6.763 -19.164 1.00 93.62 102 GLU A N 1
ATOM 777 C CA . GLU A 1 102 ? 15.295 7.413 -17.852 1.00 93.62 102 GLU A CA 1
ATOM 778 C C . GLU A 1 102 ? 13.891 7.487 -17.256 1.00 93.62 102 GLU A C 1
ATOM 780 O O . GLU A 1 102 ? 13.731 7.255 -16.059 1.00 93.62 102 GLU A O 1
ATOM 785 N N . LEU A 1 103 ? 12.881 7.785 -18.077 1.00 94.00 103 LEU A N 1
ATOM 786 C CA . LEU A 1 103 ? 11.489 7.812 -17.633 1.00 94.00 103 LEU A CA 1
ATOM 787 C C . LEU A 1 103 ? 11.027 6.417 -17.201 1.00 94.00 103 LEU A C 1
ATOM 789 O O . LEU A 1 103 ? 10.467 6.277 -16.114 1.00 94.00 103 LEU A O 1
ATOM 793 N N . TYR A 1 104 ? 11.337 5.376 -17.981 1.00 94.75 104 TYR A N 1
ATOM 794 C CA . TYR A 1 104 ? 11.058 3.995 -17.587 1.00 94.75 104 TYR A CA 1
ATOM 795 C C . TYR A 1 104 ? 11.707 3.648 -16.245 1.00 94.75 104 TYR A C 1
ATOM 797 O O . TYR A 1 104 ? 11.019 3.182 -15.336 1.00 94.75 104 TYR A O 1
ATOM 805 N N . ARG A 1 105 ? 13.012 3.919 -16.083 1.00 94.06 105 ARG A N 1
ATOM 806 C CA . ARG A 1 105 ? 13.726 3.683 -14.815 1.00 94.06 105 ARG A CA 1
ATOM 807 C C . ARG A 1 105 ? 13.049 4.405 -13.656 1.00 94.06 105 ARG A C 1
ATOM 809 O O . ARG A 1 105 ? 12.746 3.773 -12.650 1.00 94.06 105 ARG A O 1
ATOM 816 N N . TYR A 1 106 ? 12.748 5.690 -13.825 1.00 93.88 106 TYR A N 1
ATOM 817 C CA . TYR A 1 106 ? 12.103 6.501 -12.800 1.00 93.88 106 TYR A CA 1
ATOM 818 C C . TYR A 1 106 ? 10.759 5.909 -12.357 1.00 93.88 106 TYR A C 1
ATOM 820 O O . TYR A 1 106 ? 10.521 5.742 -11.159 1.00 93.88 106 TYR A O 1
ATOM 828 N N . HIS A 1 107 ? 9.874 5.562 -13.292 1.00 95.06 107 HIS A N 1
ATOM 829 C CA . HIS A 1 107 ? 8.566 5.008 -12.940 1.00 95.06 107 HIS A CA 1
ATOM 830 C C . HIS A 1 107 ? 8.675 3.597 -12.346 1.00 95.06 107 HIS A C 1
ATOM 832 O O . HIS A 1 107 ? 7.984 3.293 -11.371 1.00 95.06 107 HIS A O 1
ATOM 838 N N . HIS A 1 108 ? 9.613 2.782 -12.831 1.00 93.94 108 HIS A N 1
ATOM 839 C CA . HIS A 1 108 ? 9.889 1.454 -12.287 1.00 93.94 108 HIS A CA 1
ATOM 840 C C . HIS A 1 108 ? 10.421 1.509 -10.846 1.00 93.94 108 HIS A C 1
ATOM 842 O O . HIS A 1 108 ? 9.967 0.768 -9.974 1.00 93.94 108 HIS A O 1
ATOM 848 N N . GLU A 1 109 ? 11.344 2.422 -10.547 1.00 93.19 109 GLU A N 1
ATOM 849 C CA . GLU A 1 109 ? 11.821 2.676 -9.182 1.00 93.19 109 GLU A CA 1
ATOM 850 C C . GLU A 1 109 ? 10.680 3.111 -8.262 1.00 93.19 109 GLU A C 1
ATOM 852 O O . GLU A 1 109 ? 10.509 2.585 -7.160 1.00 93.19 109 GLU A O 1
ATOM 857 N N . ASN A 1 110 ? 9.863 4.054 -8.735 1.00 93.44 110 ASN A N 1
ATOM 858 C CA . ASN A 1 110 ? 8.708 4.555 -8.002 1.00 93.44 110 ASN A CA 1
ATOM 859 C C . ASN A 1 110 ? 7.698 3.447 -7.686 1.00 93.44 110 ASN A C 1
ATOM 861 O O . ASN A 1 110 ? 7.107 3.469 -6.600 1.00 93.44 110 ASN A O 1
ATOM 865 N N . PHE A 1 111 ? 7.517 2.496 -8.601 1.00 95.44 111 PHE A N 1
ATOM 866 C CA . PHE A 1 111 ? 6.706 1.305 -8.395 1.00 95.44 111 PHE A CA 1
ATOM 867 C C . PHE A 1 111 ? 7.299 0.408 -7.295 1.00 95.44 111 PHE A C 1
ATOM 869 O O . PHE A 1 111 ? 6.625 0.132 -6.301 1.00 95.44 111 PHE A O 1
ATOM 876 N N . LEU A 1 112 ? 8.580 0.032 -7.398 1.00 93.12 112 LEU A N 1
ATOM 877 C CA . LEU A 1 112 ? 9.254 -0.838 -6.419 1.00 93.12 112 LEU A CA 1
ATOM 878 C C . LEU A 1 112 ? 9.256 -0.252 -5.000 1.00 93.12 112 LEU A C 1
ATOM 880 O O . LEU A 1 112 ? 9.031 -0.966 -4.020 1.00 93.12 112 LEU A O 1
ATOM 884 N N . LEU A 1 113 ? 9.483 1.057 -4.868 1.00 90.81 113 LEU A N 1
ATOM 885 C CA . LEU A 1 113 ? 9.443 1.733 -3.571 1.00 90.81 113 LEU A CA 1
ATOM 886 C C . LEU A 1 113 ? 8.036 1.680 -2.960 1.00 90.81 113 LEU A C 1
ATOM 888 O O . LEU A 1 113 ? 7.878 1.348 -1.783 1.00 90.81 113 LEU A O 1
ATOM 892 N N . ARG A 1 114 ? 6.997 1.945 -3.761 1.00 93.94 114 ARG A N 1
ATOM 893 C CA . ARG A 1 114 ? 5.597 1.908 -3.306 1.00 93.94 114 ARG A CA 1
ATOM 894 C C . ARG A 1 114 ? 5.128 0.505 -2.946 1.00 93.94 114 ARG A C 1
ATOM 896 O O . ARG A 1 114 ? 4.349 0.377 -2.004 1.00 93.94 114 ARG A O 1
ATOM 903 N N . LEU A 1 115 ? 5.638 -0.522 -3.625 1.00 94.50 115 LEU A N 1
ATOM 904 C CA . LEU A 1 115 ? 5.315 -1.920 -3.351 1.00 94.50 115 LEU A CA 1
ATOM 905 C C . LEU A 1 115 ? 5.640 -2.280 -1.899 1.00 94.50 115 LEU A C 1
ATOM 907 O O . LEU A 1 115 ? 4.806 -2.828 -1.185 1.00 94.50 115 LEU A O 1
ATOM 911 N N . THR A 1 116 ? 6.826 -1.897 -1.421 1.00 90.38 116 THR A N 1
ATOM 912 C CA . THR A 1 116 ? 7.197 -2.132 -0.016 1.00 90.38 116 THR A CA 1
ATOM 913 C C . THR A 1 116 ? 6.321 -1.361 0.968 1.00 90.38 116 THR A C 1
ATOM 915 O O . THR A 1 116 ? 5.984 -1.870 2.036 1.00 90.38 116 THR A O 1
ATOM 918 N N . GLY A 1 117 ? 5.867 -0.169 0.573 1.00 93.25 117 GLY A N 1
ATOM 919 C CA . GLY A 1 117 ? 4.943 0.642 1.360 1.00 93.25 117 GLY A CA 1
ATOM 920 C C . GLY A 1 117 ? 3.563 0.009 1.568 1.00 93.25 117 GLY A C 1
ATOM 921 O O . GLY A 1 117 ? 2.891 0.394 2.529 1.00 93.25 117 GLY A O 1
ATOM 922 N N . VAL A 1 118 ? 3.148 -0.940 0.716 1.00 96.75 118 VAL A N 1
ATOM 923 C CA . VAL A 1 118 ? 1.922 -1.739 0.904 1.00 96.75 118 VAL A CA 1
ATOM 924 C C . VAL A 1 118 ? 2.063 -2.633 2.133 1.00 96.75 118 VAL A C 1
ATOM 926 O O . VAL A 1 118 ? 1.204 -2.600 3.011 1.00 96.75 118 VAL A O 1
ATOM 929 N N . VAL A 1 119 ? 3.170 -3.375 2.235 1.00 96.38 119 VAL A N 1
ATOM 930 C CA . VAL A 1 119 ? 3.421 -4.316 3.340 1.00 96.38 119 VAL A CA 1
ATOM 931 C C . VAL A 1 119 ? 3.461 -3.583 4.679 1.00 96.38 119 VAL A C 1
ATOM 933 O O . VAL A 1 119 ? 2.772 -3.976 5.618 1.00 96.38 119 VAL A O 1
ATOM 936 N N . ASP A 1 120 ? 4.182 -2.463 4.762 1.00 95.38 120 ASP A N 1
ATOM 937 C CA . ASP A 1 120 ? 4.242 -1.662 5.992 1.00 95.38 120 ASP A CA 1
ATOM 938 C C . ASP A 1 120 ? 2.857 -1.162 6.430 1.00 95.38 120 ASP A C 1
ATOM 940 O O . ASP A 1 120 ? 2.533 -1.135 7.620 1.00 95.38 120 ASP A O 1
ATOM 944 N N . ARG A 1 121 ? 2.001 -0.779 5.477 1.00 97.25 121 ARG A N 1
ATOM 945 C CA . ARG A 1 121 ? 0.626 -0.355 5.775 1.00 97.25 121 ARG A CA 1
ATOM 946 C C . ARG A 1 121 ? -0.268 -1.520 6.174 1.00 97.25 121 ARG A C 1
ATOM 948 O O . ARG A 1 121 ? -1.106 -1.328 7.049 1.00 97.25 121 ARG A O 1
ATOM 955 N N . ALA A 1 122 ? -0.058 -2.709 5.615 1.00 98.31 122 ALA A N 1
ATOM 956 C CA . ALA A 1 122 ? -0.765 -3.917 6.024 1.00 98.31 122 ALA A CA 1
ATOM 957 C C . ALA A 1 122 ? -0.460 -4.256 7.493 1.00 98.31 122 ALA A C 1
ATOM 959 O O . ALA A 1 122 ? -1.382 -4.435 8.287 1.00 98.31 122 ALA A O 1
ATOM 960 N N . TYR A 1 123 ? 0.813 -4.210 7.904 1.00 98.25 123 TYR A N 1
ATOM 961 C CA . TYR A 1 123 ? 1.190 -4.362 9.316 1.00 98.25 123 TYR A CA 1
ATOM 962 C C . TYR A 1 123 ? 0.549 -3.290 10.210 1.00 98.25 123 TYR A C 1
ATOM 964 O O . TYR A 1 123 ? 0.045 -3.602 11.289 1.00 98.25 123 TYR A O 1
ATOM 972 N N . ARG A 1 124 ? 0.508 -2.026 9.769 1.00 97.88 124 ARG A N 1
ATOM 973 C CA . ARG A 1 124 ? -0.157 -0.946 10.523 1.00 97.88 124 ARG A CA 1
ATOM 974 C C . ARG A 1 124 ? -1.669 -1.135 10.629 1.00 97.88 124 ARG A C 1
ATOM 976 O O . ARG A 1 124 ? -2.225 -0.811 11.674 1.00 97.88 124 ARG A O 1
ATOM 983 N N . LEU A 1 125 ? -2.327 -1.648 9.589 1.00 98.38 125 LEU A N 1
ATOM 984 C CA . LEU A 1 125 ? -3.746 -2.003 9.633 1.00 98.38 125 LEU A CA 1
ATOM 985 C C . LEU A 1 125 ? -3.998 -3.088 10.681 1.00 98.38 125 LEU A C 1
ATOM 987 O O . LEU A 1 125 ? -4.894 -2.936 11.510 1.00 98.38 125 LEU A O 1
ATOM 991 N N . VAL A 1 126 ? -3.196 -4.153 10.678 1.00 98.50 126 VAL A N 1
ATOM 992 C CA . VAL A 1 126 ? -3.313 -5.229 11.670 1.00 98.50 126 VAL A CA 1
ATOM 993 C C . VAL A 1 126 ? -3.085 -4.689 13.078 1.00 98.50 126 VAL A C 1
ATOM 995 O O . VAL A 1 126 ? -3.903 -4.918 13.963 1.00 98.50 126 VAL A O 1
ATOM 998 N N . GLY A 1 127 ? -2.040 -3.887 13.279 1.00 98.00 127 GLY A N 1
ATOM 999 C CA . GLY A 1 127 ? -1.775 -3.277 14.577 1.00 98.00 127 GLY A CA 1
ATOM 1000 C C . GLY A 1 127 ? -2.907 -2.367 15.069 1.00 98.00 127 GLY A C 1
ATOM 1001 O O . GLY A 1 127 ? -3.295 -2.444 16.232 1.00 98.00 127 GLY A O 1
ATOM 1002 N N . ALA A 1 128 ? -3.493 -1.551 14.187 1.00 97.69 128 ALA A N 1
ATOM 1003 C CA . ALA A 1 128 ? -4.665 -0.738 14.521 1.00 97.69 128 ALA A CA 1
ATOM 1004 C C . ALA A 1 128 ? -5.891 -1.610 14.844 1.00 97.69 128 ALA A C 1
ATOM 1006 O O . ALA A 1 128 ? -6.635 -1.318 15.778 1.00 97.69 128 ALA A O 1
ATOM 1007 N N . SER A 1 129 ? -6.065 -2.720 14.121 1.00 97.81 129 SER A N 1
ATOM 1008 C CA . SER A 1 129 ? -7.142 -3.689 14.360 1.00 97.81 129 SER A CA 1
ATOM 1009 C C . SER A 1 129 ? -7.025 -4.345 15.740 1.00 97.81 129 SER A C 1
ATOM 1011 O O . SER A 1 129 ? -8.047 -4.597 16.374 1.00 97.81 129 SER A O 1
ATOM 1013 N N . LEU A 1 130 ? -5.795 -4.526 16.233 1.00 96.75 130 LEU A N 1
ATOM 1014 C CA . LEU A 1 130 ? -5.464 -5.004 17.581 1.00 96.75 130 LEU A CA 1
ATOM 1015 C C . LEU A 1 130 ? -5.380 -3.884 18.637 1.00 96.75 130 LEU A C 1
ATOM 1017 O O . LEU A 1 130 ? -4.895 -4.117 19.740 1.00 96.75 130 LEU A O 1
ATOM 1021 N N . MET A 1 131 ? -5.839 -2.667 18.319 1.00 95.81 131 MET A N 1
ATOM 1022 C CA . MET A 1 131 ? -5.847 -1.508 19.227 1.00 95.81 131 MET A CA 1
ATOM 1023 C C . MET A 1 131 ? -4.460 -1.102 19.758 1.00 95.81 131 MET A C 1
ATOM 1025 O O . MET A 1 131 ? -4.339 -0.511 20.834 1.00 95.81 131 MET A O 1
ATOM 1029 N N . MET A 1 132 ? -3.399 -1.387 19.005 1.00 95.69 132 MET A N 1
ATOM 1030 C CA . MET A 1 132 ? -2.050 -0.948 19.355 1.00 95.69 132 MET A CA 1
ATOM 1031 C C . MET A 1 132 ? -1.935 0.574 19.232 1.00 95.69 132 MET A C 1
ATOM 1033 O O . MET A 1 132 ? -2.567 1.198 18.376 1.00 95.69 132 MET A O 1
ATOM 1037 N N . SER A 1 133 ? -1.101 1.194 20.070 1.00 93.25 133 SER A N 1
ATOM 1038 C CA . SER A 1 133 ? -0.970 2.652 20.062 1.00 93.25 133 SER A CA 1
ATOM 1039 C C . SER A 1 133 ? -0.375 3.156 18.740 1.00 93.25 133 SER A C 1
ATOM 1041 O O . SER A 1 133 ? 0.579 2.578 18.214 1.00 93.25 133 SER A O 1
ATOM 1043 N N . ALA A 1 134 ? -0.880 4.280 18.218 1.00 91.19 134 ALA A N 1
ATOM 1044 C CA . ALA A 1 134 ? -0.339 4.898 17.000 1.00 91.19 134 ALA A CA 1
ATOM 1045 C C . ALA A 1 134 ? 1.174 5.162 17.112 1.00 91.19 134 ALA A C 1
ATOM 1047 O O . ALA A 1 134 ? 1.934 4.872 16.190 1.00 91.19 134 ALA A O 1
ATOM 1048 N N . LYS A 1 135 ? 1.620 5.590 18.301 1.00 93.56 135 LYS A N 1
ATOM 1049 C CA . LYS A 1 135 ? 3.034 5.802 18.626 1.00 93.56 135 LYS A CA 1
ATOM 1050 C C . LYS A 1 135 ? 3.879 4.543 18.426 1.00 93.56 135 LYS A C 1
ATOM 1052 O O . LYS A 1 135 ? 5.042 4.656 18.050 1.00 93.56 135 LYS A O 1
ATOM 1057 N N . ASP A 1 136 ? 3.348 3.358 18.709 1.00 93.25 136 ASP A N 1
ATOM 1058 C CA . ASP A 1 136 ? 4.086 2.109 18.511 1.00 93.25 136 ASP A CA 1
ATOM 1059 C C . ASP A 1 136 ? 4.102 1.673 17.048 1.00 93.25 136 ASP A C 1
ATOM 1061 O O . ASP A 1 136 ? 5.112 1.146 16.584 1.00 93.25 136 ASP A O 1
ATOM 1065 N N . LEU A 1 137 ? 3.034 1.961 16.302 1.00 93.75 137 LEU A N 1
ATOM 1066 C CA . LEU A 1 137 ? 2.924 1.634 14.879 1.00 93.75 137 LEU A CA 1
ATOM 1067 C C . LEU A 1 137 ? 3.778 2.539 13.975 1.00 93.75 137 LEU A C 1
ATOM 1069 O O . LEU A 1 137 ? 4.185 2.120 12.888 1.00 93.75 137 LEU A O 1
ATOM 1073 N N . GLU A 1 138 ? 4.090 3.753 14.428 1.00 91.12 138 GLU A N 1
ATOM 1074 C CA . GLU A 1 138 ? 4.916 4.729 13.704 1.00 91.12 138 GLU A CA 1
ATOM 1075 C C . GLU A 1 138 ? 6.428 4.527 13.886 1.00 91.12 138 GLU A C 1
ATOM 1077 O O . GLU A 1 138 ? 7.221 5.052 13.103 1.00 91.12 138 GLU A O 1
ATOM 1082 N N . LYS A 1 139 ? 6.853 3.748 14.888 1.00 92.94 139 LYS A N 1
ATOM 1083 C CA . LYS A 1 139 ? 8.275 3.479 15.141 1.00 92.94 139 LYS A CA 1
ATOM 1084 C C . LYS A 1 139 ? 8.880 2.565 14.080 1.00 92.94 139 LYS A C 1
ATOM 1086 O O . LYS A 1 139 ? 8.253 1.628 13.588 1.00 92.94 139 LYS A O 1
ATOM 1091 N N . VAL A 1 140 ? 10.172 2.766 13.820 1.00 89.94 140 VAL A N 1
ATOM 1092 C CA . VAL A 1 140 ? 10.979 1.811 13.052 1.00 89.94 140 VAL A CA 1
ATOM 1093 C C . VAL A 1 140 ? 10.934 0.445 13.740 1.00 89.94 140 VAL A C 1
ATOM 1095 O O . VAL A 1 140 ? 11.194 0.331 14.937 1.00 89.94 140 VAL A O 1
ATOM 1098 N N . GLY A 1 141 ? 10.613 -0.597 12.973 1.00 90.00 141 GLY A N 1
ATOM 1099 C CA . GLY A 1 141 ? 10.493 -1.962 13.484 1.00 90.00 141 GLY A CA 1
ATOM 1100 C C . GLY A 1 141 ? 9.113 -2.326 14.038 1.00 90.00 141 GLY A C 1
ATOM 1101 O O . GLY A 1 141 ? 8.974 -3.426 14.573 1.00 90.00 141 GLY A O 1
ATOM 1102 N N . SER A 1 142 ? 8.096 -1.471 13.878 1.00 92.81 142 SER A N 1
ATOM 1103 C CA . SER A 1 142 ? 6.712 -1.775 14.268 1.00 92.81 142 SER A CA 1
ATOM 1104 C C . SER A 1 142 ? 6.163 -3.051 13.621 1.00 92.81 142 SER A C 1
ATOM 1106 O O . SER A 1 142 ? 5.434 -3.789 14.276 1.00 92.81 142 SER A O 1
ATOM 1108 N N . ASN A 1 143 ? 6.607 -3.413 12.412 1.00 95.19 143 ASN A N 1
ATOM 1109 C CA . ASN A 1 143 ? 6.230 -4.689 11.791 1.00 95.19 143 ASN A CA 1
ATOM 1110 C C . ASN A 1 143 ? 6.588 -5.889 12.687 1.00 95.19 143 ASN A C 1
ATOM 1112 O O . ASN A 1 143 ? 5.759 -6.766 12.874 1.00 95.19 143 ASN A O 1
ATOM 1116 N N . LYS A 1 144 ? 7.766 -5.899 13.338 1.00 95.75 144 LYS A N 1
ATOM 1117 C CA . LYS A 1 144 ? 8.170 -6.977 14.272 1.00 95.75 144 LYS A CA 1
ATOM 1118 C C . LYS A 1 144 ? 7.352 -6.992 15.563 1.00 95.75 144 LYS A C 1
ATOM 1120 O O . LYS A 1 144 ? 7.295 -8.002 16.260 1.00 95.75 144 LYS A O 1
ATOM 1125 N N . LEU A 1 145 ? 6.817 -5.841 15.959 1.00 95.69 145 LEU A N 1
ATOM 1126 C CA . LEU A 1 145 ? 5.942 -5.734 17.121 1.00 95.69 145 LEU A CA 1
ATOM 1127 C C . LEU A 1 145 ? 4.594 -6.389 16.805 1.00 95.69 145 LEU A C 1
ATOM 1129 O O . LEU A 1 145 ? 4.156 -7.241 17.568 1.00 95.69 145 LEU A O 1
ATOM 1133 N N . VAL A 1 146 ? 4.003 -6.038 15.662 1.00 97.12 146 VAL A N 1
ATOM 1134 C CA . VAL A 1 146 ? 2.747 -6.621 15.175 1.00 97.12 146 VAL A CA 1
ATOM 1135 C C . VAL A 1 146 ? 2.906 -8.119 14.919 1.00 97.12 146 VAL A C 1
ATOM 1137 O O . VAL A 1 146 ? 2.090 -8.893 15.395 1.00 97.12 146 VAL A O 1
ATOM 1140 N N . ASP A 1 147 ? 3.987 -8.535 14.257 1.00 96.38 147 ASP A N 1
ATOM 1141 C CA . ASP A 1 147 ? 4.297 -9.940 13.958 1.00 96.38 147 ASP A CA 1
ATOM 1142 C C . ASP A 1 147 ? 4.257 -10.827 15.213 1.00 96.38 147 ASP A C 1
ATOM 1144 O O . ASP A 1 147 ? 3.561 -11.839 15.258 1.00 96.38 147 ASP A O 1
ATOM 1148 N N . ARG A 1 148 ? 4.906 -10.375 16.294 1.00 95.62 148 ARG A N 1
ATOM 1149 C CA . ARG A 1 148 ? 4.881 -11.067 17.591 1.00 95.62 148 ARG A CA 1
ATOM 1150 C C . ARG A 1 148 ? 3.497 -11.107 18.235 1.00 95.62 148 ARG A C 1
ATOM 1152 O O . ARG A 1 148 ? 3.220 -12.057 18.955 1.00 95.62 148 ARG A O 1
ATOM 1159 N N . ALA A 1 149 ? 2.662 -10.095 18.004 1.00 94.75 149 ALA A N 1
ATOM 1160 C CA . ALA A 1 149 ? 1.307 -10.043 18.546 1.00 94.75 149 ALA A CA 1
ATOM 1161 C C . ALA A 1 149 ? 0.340 -10.983 17.807 1.00 94.75 149 ALA A C 1
ATOM 1163 O O . ALA A 1 149 ? -0.644 -11.419 18.393 1.00 94.75 149 ALA A O 1
ATOM 1164 N N . VAL A 1 150 ? 0.606 -11.311 16.536 1.00 96.62 150 VAL A N 1
ATOM 1165 C CA . VAL A 1 150 ? -0.281 -12.179 15.741 1.00 96.62 150 VAL A CA 1
ATOM 1166 C C . VAL A 1 150 ? 0.179 -13.625 15.628 1.00 96.62 150 VAL A C 1
ATOM 1168 O O . VAL A 1 150 ? -0.661 -14.494 15.434 1.00 96.62 150 VAL A O 1
ATOM 1171 N N . VAL A 1 151 ? 1.478 -13.914 15.761 1.00 94.88 151 VAL A N 1
ATOM 1172 C CA . VAL A 1 151 ? 2.030 -15.244 15.442 1.00 94.88 151 VAL A CA 1
ATOM 1173 C C . VAL A 1 151 ? 1.378 -16.396 16.218 1.00 94.88 151 VAL A C 1
ATOM 1175 O O . VAL A 1 151 ? 1.193 -17.473 15.656 1.00 94.88 151 VAL A O 1
ATOM 1178 N N . THR A 1 152 ? 1.016 -16.172 17.483 1.00 90.50 152 THR A N 1
ATOM 1179 C CA . THR A 1 152 ? 0.417 -17.199 18.350 1.00 90.50 152 THR A CA 1
ATOM 1180 C C . THR A 1 152 ? -1.105 -17.119 18.352 1.00 90.50 152 THR A C 1
ATOM 1182 O O . THR A 1 152 ? -1.772 -18.131 18.153 1.00 90.50 152 THR A O 1
ATOM 1185 N N . ASP A 1 153 ? -1.652 -15.920 18.563 1.00 93.25 153 ASP A N 1
ATOM 1186 C CA . ASP A 1 153 ? -3.080 -15.741 18.849 1.00 93.25 153 ASP A CA 1
ATOM 1187 C C . ASP A 1 153 ? -3.931 -15.567 17.582 1.00 93.25 153 ASP A C 1
ATOM 1189 O O . ASP A 1 153 ? -5.139 -15.799 17.605 1.00 93.25 153 ASP A O 1
ATOM 1193 N N . TYR A 1 154 ? -3.303 -15.192 16.461 1.00 96.81 154 TYR A N 1
ATOM 1194 C CA . TYR A 1 154 ? -3.961 -14.925 15.180 1.00 96.81 154 TYR A CA 1
ATOM 1195 C C . TYR A 1 154 ? -3.154 -15.516 14.004 1.00 96.81 154 TYR A C 1
ATOM 1197 O O . TYR A 1 154 ? -2.697 -14.772 13.127 1.00 96.81 154 TYR A O 1
ATOM 1205 N N . PRO A 1 155 ? -2.962 -16.851 13.953 1.00 97.06 155 PRO A N 1
ATOM 1206 C CA . PRO A 1 155 ? -2.092 -17.496 12.967 1.00 97.06 155 PRO A CA 1
ATOM 1207 C C . PRO A 1 155 ? -2.519 -17.236 11.516 1.00 97.06 155 PRO A C 1
ATOM 1209 O O . PRO A 1 155 ? -1.653 -17.092 10.653 1.00 97.06 155 PRO A O 1
ATOM 1212 N N . ASP A 1 156 ? -3.821 -17.101 11.251 1.00 98.06 156 ASP A N 1
ATOM 1213 C CA . ASP A 1 156 ? -4.342 -16.791 9.913 1.00 98.06 156 ASP A CA 1
ATOM 1214 C C . ASP A 1 156 ? -3.953 -15.370 9.472 1.00 98.06 156 ASP A C 1
ATOM 1216 O O . ASP A 1 156 ? -3.475 -15.166 8.356 1.00 98.06 156 ASP A O 1
ATOM 1220 N N . VAL A 1 157 ? -4.054 -14.390 10.382 1.00 98.38 157 VAL A N 1
ATOM 1221 C CA . VAL A 1 157 ? -3.621 -13.001 10.137 1.00 98.38 157 VAL A CA 1
ATOM 1222 C C . VAL A 1 157 ? -2.114 -12.950 9.890 1.00 98.38 157 VAL A C 1
ATOM 1224 O O . VAL A 1 157 ? -1.648 -12.277 8.970 1.00 98.38 157 VAL A O 1
ATOM 1227 N N . HIS A 1 158 ? -1.340 -13.687 10.690 1.00 98.38 158 HIS A N 1
ATOM 1228 C CA . HIS A 1 158 ? 0.102 -13.813 10.498 1.00 98.38 158 HIS A CA 1
ATOM 1229 C C . HIS A 1 158 ? 0.441 -14.445 9.136 1.00 98.38 158 HIS A C 1
ATOM 1231 O O . HIS A 1 158 ? 1.313 -13.940 8.429 1.00 98.38 158 HIS A O 1
ATOM 1237 N N . GLY A 1 159 ? -0.273 -15.497 8.725 1.00 98.19 159 GLY A N 1
ATOM 1238 C CA . GLY A 1 159 ? -0.115 -16.129 7.413 1.00 98.19 159 GLY A CA 1
ATOM 1239 C C . GLY A 1 159 ? -0.397 -15.173 6.249 1.00 98.19 159 GLY A C 1
ATOM 1240 O O . GLY A 1 159 ? 0.392 -15.106 5.301 1.00 98.19 159 GLY A O 1
ATOM 1241 N N . ALA A 1 160 ? -1.465 -14.377 6.343 1.00 98.31 160 ALA A N 1
ATOM 1242 C CA . ALA A 1 160 ? -1.805 -13.371 5.338 1.00 98.31 160 ALA A CA 1
ATOM 1243 C C . ALA A 1 160 ? -0.750 -12.249 5.255 1.00 98.31 160 ALA A C 1
ATOM 1245 O O . ALA A 1 160 ? -0.292 -11.903 4.163 1.00 98.31 160 ALA A O 1
ATOM 1246 N N . LEU A 1 161 ? -0.287 -11.730 6.402 1.00 98.06 161 LEU A N 1
ATOM 1247 C CA . LEU A 1 161 ? 0.802 -10.744 6.458 1.00 98.06 161 LEU A CA 1
ATOM 1248 C C . LEU A 1 161 ? 2.100 -11.281 5.855 1.00 98.06 161 LEU A C 1
ATOM 1250 O O . LEU A 1 161 ? 2.760 -10.586 5.080 1.00 98.06 161 LEU A O 1
ATOM 1254 N N . LYS A 1 162 ? 2.459 -12.521 6.192 1.00 97.44 162 LYS A N 1
ATOM 1255 C CA . LYS A 1 162 ? 3.659 -13.166 5.668 1.00 97.44 162 LYS A CA 1
ATOM 1256 C C . LYS A 1 162 ? 3.578 -13.359 4.159 1.00 97.44 162 LYS A C 1
ATOM 1258 O O . LYS A 1 162 ? 4.553 -13.078 3.477 1.00 97.44 162 LYS A O 1
ATOM 1263 N N . THR A 1 163 ? 2.418 -13.749 3.638 1.00 97.19 163 THR A N 1
ATOM 1264 C CA . THR A 1 163 ? 2.200 -13.875 2.190 1.00 97.19 163 THR A CA 1
ATOM 1265 C C . THR A 1 163 ? 2.460 -12.544 1.481 1.00 97.19 163 THR A C 1
ATOM 1267 O O . THR A 1 163 ? 3.260 -12.498 0.553 1.00 97.19 163 THR A O 1
ATOM 1270 N N . LEU A 1 164 ? 1.885 -11.438 1.972 1.00 96.94 164 LEU A N 1
ATOM 1271 C CA . LEU A 1 164 ? 2.151 -10.096 1.432 1.00 96.94 164 LEU A CA 1
ATOM 1272 C C . LEU A 1 164 ? 3.639 -9.716 1.511 1.00 96.94 164 LEU A C 1
ATOM 1274 O O . LEU A 1 164 ? 4.199 -9.154 0.565 1.00 96.94 164 LEU A O 1
ATOM 1278 N N . ALA A 1 165 ? 4.286 -10.019 2.638 1.00 96.12 165 ALA A N 1
ATOM 1279 C CA . ALA A 1 165 ? 5.702 -9.745 2.835 1.00 96.12 165 ALA A CA 1
ATOM 1280 C C . ALA A 1 165 ? 6.588 -10.560 1.880 1.00 96.12 165 ALA A C 1
ATOM 1282 O O . ALA A 1 165 ? 7.519 -9.996 1.306 1.00 96.12 165 ALA A O 1
ATOM 1283 N N . ASP A 1 166 ? 6.286 -11.842 1.678 1.00 95.69 166 ASP A N 1
ATOM 1284 C CA . ASP A 1 166 ? 7.024 -12.749 0.797 1.00 95.69 166 ASP A CA 1
ATOM 1285 C C . ASP A 1 166 ? 6.858 -12.338 -0.676 1.00 95.69 166 ASP A C 1
ATOM 1287 O O . ASP A 1 166 ? 7.854 -12.260 -1.402 1.00 95.69 166 ASP A O 1
ATOM 1291 N N . THR A 1 167 ? 5.646 -11.946 -1.093 1.00 95.00 167 THR A N 1
ATOM 1292 C CA . THR A 1 167 ? 5.384 -11.369 -2.422 1.00 95.00 167 THR A CA 1
ATOM 1293 C C . THR A 1 167 ? 6.243 -10.124 -2.669 1.00 95.00 167 THR A C 1
ATOM 1295 O O . THR A 1 167 ? 6.904 -10.012 -3.700 1.00 95.00 167 THR A O 1
ATOM 1298 N N . ALA A 1 168 ? 6.317 -9.191 -1.713 1.00 93.38 168 ALA A N 1
ATOM 1299 C CA . ALA A 1 168 ? 7.186 -8.018 -1.856 1.00 93.38 168 ALA A CA 1
ATOM 1300 C C . ALA A 1 168 ? 8.682 -8.380 -1.782 1.00 93.38 168 ALA A C 1
ATOM 1302 O O . ALA A 1 168 ? 9.516 -7.747 -2.436 1.00 93.38 168 ALA A O 1
ATOM 1303 N N . ALA A 1 169 ? 9.043 -9.383 -0.977 1.00 91.56 169 ALA A N 1
ATOM 1304 C CA . ALA A 1 169 ? 10.423 -9.805 -0.769 1.00 91.56 169 ALA A CA 1
ATOM 1305 C C . ALA A 1 169 ? 11.044 -10.450 -2.013 1.00 91.56 169 ALA A C 1
ATOM 1307 O O . ALA A 1 169 ? 12.257 -10.323 -2.197 1.00 91.56 169 ALA A O 1
ATOM 1308 N N . ALA A 1 170 ? 10.240 -11.054 -2.894 1.00 90.69 170 ALA A N 1
ATOM 1309 C CA . ALA A 1 170 ? 10.696 -11.534 -4.199 1.00 90.69 170 ALA A CA 1
ATOM 1310 C C . ALA A 1 170 ? 11.371 -10.423 -5.034 1.00 90.69 170 ALA A C 1
ATOM 1312 O O . ALA A 1 170 ? 12.304 -10.694 -5.786 1.00 90.69 170 ALA A O 1
ATOM 1313 N N . HIS A 1 171 ? 10.991 -9.160 -4.808 1.00 88.06 171 HIS A N 1
ATOM 1314 C CA . HIS A 1 171 ? 11.534 -7.972 -5.481 1.00 88.06 171 HIS A CA 1
ATOM 1315 C C . HIS A 1 171 ? 12.527 -7.177 -4.616 1.00 88.06 171 HIS A C 1
ATOM 1317 O O . HIS A 1 171 ? 12.902 -6.041 -4.924 1.00 88.06 171 HIS A O 1
ATOM 1323 N N . LYS A 1 172 ? 12.982 -7.757 -3.497 1.00 83.44 172 LYS A N 1
ATOM 1324 C CA . LYS A 1 172 ? 13.897 -7.096 -2.558 1.00 83.44 172 LYS A CA 1
ATOM 1325 C C . LYS A 1 172 ? 15.240 -6.754 -3.195 1.00 83.44 172 LYS A C 1
ATOM 1327 O O . LYS A 1 172 ? 15.818 -5.729 -2.840 1.00 83.44 172 LYS A O 1
ATOM 1332 N N . ASN A 1 173 ? 15.742 -7.597 -4.097 1.00 81.56 173 ASN A N 1
ATOM 1333 C CA . ASN A 1 173 ? 17.013 -7.356 -4.782 1.00 81.56 173 ASN A CA 1
ATOM 1334 C C . ASN A 1 173 ? 16.923 -6.128 -5.690 1.00 81.56 173 ASN A C 1
ATOM 1336 O O . ASN A 1 173 ? 17.755 -5.232 -5.563 1.00 81.56 173 ASN A O 1
ATOM 1340 N N . ASP A 1 174 ? 15.863 -6.029 -6.490 1.00 81.75 174 ASP A N 1
ATOM 1341 C CA . ASP A 1 174 ? 15.624 -4.880 -7.367 1.00 81.75 174 ASP A CA 1
ATOM 1342 C C . ASP A 1 174 ? 15.484 -3.599 -6.546 1.00 81.75 174 ASP A C 1
ATOM 1344 O O . ASP A 1 174 ? 16.144 -2.598 -6.812 1.00 81.75 174 ASP A O 1
ATOM 1348 N N . ARG A 1 175 ? 14.718 -3.647 -5.451 1.00 81.12 175 ARG A N 1
ATOM 1349 C CA . ARG A 1 175 ? 14.615 -2.530 -4.503 1.00 81.12 175 ARG A CA 1
ATOM 1350 C C . ARG A 1 175 ? 15.962 -2.167 -3.875 1.00 81.12 175 ARG A C 1
ATOM 1352 O O . ARG A 1 175 ? 16.266 -0.989 -3.721 1.00 81.12 175 ARG A O 1
ATOM 1359 N N . ASN A 1 176 ? 16.759 -3.150 -3.457 1.00 79.50 176 ASN A N 1
ATOM 1360 C CA . ASN A 1 176 ? 18.084 -2.900 -2.883 1.00 79.50 176 ASN A CA 1
ATOM 1361 C C . ASN A 1 176 ? 18.997 -2.210 -3.889 1.00 79.50 176 ASN A C 1
ATOM 1363 O O . ASN A 1 176 ? 19.749 -1.322 -3.499 1.00 79.50 176 ASN A O 1
ATOM 1367 N N . MET A 1 177 ? 18.906 -2.577 -5.167 1.00 77.88 177 MET A N 1
ATOM 1368 C CA . MET A 1 177 ? 19.594 -1.852 -6.224 1.00 77.88 177 MET A CA 1
ATOM 1369 C C . MET A 1 177 ? 19.118 -0.401 -6.268 1.00 77.88 177 MET A C 1
ATOM 1371 O O . MET A 1 177 ? 19.960 0.481 -6.180 1.00 77.88 177 MET A O 1
ATOM 1375 N N . VAL A 1 178 ? 17.812 -0.122 -6.273 1.00 81.00 178 VAL A N 1
ATOM 1376 C CA . VAL A 1 178 ? 17.300 1.267 -6.217 1.00 81.00 178 VAL A CA 1
ATOM 1377 C C . VAL A 1 178 ? 17.806 2.035 -4.989 1.00 81.00 178 VAL A C 1
ATOM 1379 O O . VAL A 1 178 ? 18.149 3.206 -5.083 1.00 81.00 178 VAL A O 1
ATOM 1382 N N . ALA A 1 179 ? 17.866 1.388 -3.824 1.00 72.12 179 ALA A N 1
ATOM 1383 C CA . ALA A 1 179 ? 18.251 2.040 -2.573 1.00 72.12 179 ALA A CA 1
ATOM 1384 C C . ALA A 1 179 ? 19.769 2.265 -2.420 1.00 72.12 179 ALA A C 1
ATOM 1386 O O . ALA A 1 179 ? 20.177 3.168 -1.691 1.00 72.12 179 ALA A O 1
ATOM 1387 N N . HIS A 1 180 ? 20.604 1.430 -3.049 1.00 70.38 180 HIS A N 1
ATOM 1388 C CA . HIS A 1 180 ? 22.065 1.455 -2.884 1.00 70.38 180 HIS A CA 1
ATOM 1389 C C . HIS A 1 180 ? 22.836 1.899 -4.133 1.00 70.38 180 HIS A C 1
ATOM 1391 O O . HIS A 1 180 ? 24.003 2.269 -4.018 1.00 70.38 180 HIS A O 1
ATOM 1397 N N . SER A 1 181 ? 22.217 1.871 -5.312 1.00 64.75 181 SER A N 1
ATOM 1398 C CA . SER A 1 181 ? 22.775 2.403 -6.557 1.00 64.75 181 SER A CA 1
ATOM 1399 C C . SER A 1 181 ? 22.068 3.704 -6.940 1.00 64.75 181 SER A C 1
ATOM 1401 O O . SER A 1 181 ? 20.948 3.954 -6.512 1.00 64.75 181 SER A O 1
ATOM 1403 N N . ALA A 1 182 ? 22.727 4.560 -7.725 1.00 65.12 182 ALA A N 1
ATOM 1404 C CA . ALA A 1 182 ? 22.168 5.864 -8.091 1.00 65.12 182 ALA A CA 1
ATOM 1405 C C . ALA A 1 182 ? 20.947 5.776 -9.036 1.00 65.12 182 ALA A C 1
ATOM 1407 O O . ALA A 1 182 ? 20.254 6.777 -9.192 1.00 65.12 182 ALA A O 1
ATOM 1408 N N . ALA A 1 183 ? 20.705 4.620 -9.672 1.00 76.06 183 ALA A N 1
ATOM 1409 C CA . ALA A 1 183 ? 19.549 4.361 -10.532 1.00 76.06 183 ALA A CA 1
ATOM 1410 C C . ALA A 1 183 ? 19.334 2.849 -10.737 1.00 76.06 183 ALA A C 1
ATOM 1412 O O . ALA A 1 183 ? 20.299 2.094 -10.884 1.00 76.06 183 ALA A O 1
ATOM 1413 N N . TYR A 1 184 ? 18.075 2.421 -10.829 1.00 82.69 184 TYR A N 1
ATOM 1414 C CA . TYR A 1 184 ? 17.682 1.095 -11.293 1.00 82.69 184 TYR A CA 1
ATOM 1415 C C . TYR A 1 184 ? 18.305 0.813 -12.657 1.00 82.69 184 TYR A C 1
ATOM 1417 O O . TYR A 1 184 ? 18.168 1.587 -13.607 1.00 82.69 184 TYR A O 1
ATOM 1425 N N . SER A 1 185 ? 18.987 -0.320 -12.765 1.00 85.25 185 SER A N 1
ATOM 1426 C CA . SER A 1 185 ? 19.669 -0.703 -13.989 1.00 85.25 185 SER A CA 1
ATOM 1427 C C . SER A 1 185 ? 19.652 -2.210 -14.149 1.00 85.25 185 SER A C 1
ATOM 1429 O O . SER A 1 185 ? 20.000 -2.948 -13.233 1.00 85.25 185 SER A O 1
ATOM 1431 N N . THR A 1 186 ? 19.280 -2.655 -15.338 1.00 89.12 186 THR A N 1
ATOM 1432 C CA . THR A 1 186 ? 19.441 -4.033 -15.793 1.00 89.12 186 THR A CA 1
ATOM 1433 C C . THR A 1 186 ? 20.467 -4.058 -16.915 1.00 89.12 186 THR A C 1
ATOM 1435 O O . THR A 1 186 ? 20.871 -3.012 -17.438 1.00 89.12 186 THR A O 1
ATOM 1438 N N . ARG A 1 187 ? 20.895 -5.259 -17.311 1.00 91.62 187 ARG A N 1
ATOM 1439 C CA . ARG A 1 187 ? 21.789 -5.423 -18.459 1.00 91.62 187 ARG A CA 1
ATOM 1440 C C . ARG A 1 187 ? 21.192 -4.766 -19.705 1.00 91.62 187 ARG A C 1
ATOM 1442 O O . ARG A 1 187 ? 21.891 -4.035 -20.400 1.00 91.62 187 ARG A O 1
ATOM 1449 N N . GLU A 1 188 ? 19.911 -5.000 -19.953 1.00 94.44 188 GLU A N 1
ATOM 1450 C CA . GLU A 1 188 ? 19.165 -4.523 -21.115 1.00 94.44 188 GLU A CA 1
ATOM 1451 C C . GLU A 1 188 ? 19.078 -2.998 -21.105 1.00 94.44 188 GLU A C 1
ATOM 1453 O O . GLU A 1 188 ? 19.469 -2.355 -22.074 1.00 94.44 188 GLU A O 1
ATOM 1458 N N . LEU A 1 189 ? 18.697 -2.398 -19.971 1.00 93.19 189 LEU A N 1
ATOM 1459 C CA . LEU A 1 189 ? 18.670 -0.942 -19.833 1.00 93.19 189 LEU A CA 1
ATOM 1460 C C . LEU A 1 189 ? 20.060 -0.321 -20.022 1.00 93.19 189 LEU A C 1
ATOM 1462 O O . LEU A 1 189 ? 20.164 0.779 -20.560 1.00 93.19 189 LEU A O 1
ATOM 1466 N N . GLY A 1 190 ? 21.124 -0.989 -19.572 1.00 92.88 190 GLY A N 1
ATOM 1467 C CA . GLY A 1 190 ? 22.500 -0.550 -19.801 1.00 92.88 190 GLY A CA 1
ATOM 1468 C C . GLY A 1 190 ? 22.887 -0.584 -21.281 1.00 92.88 190 GLY A C 1
ATOM 1469 O O . GLY A 1 190 ? 23.489 0.369 -21.777 1.00 92.88 190 GLY A O 1
ATOM 1470 N N . LEU A 1 191 ? 22.498 -1.644 -21.997 1.00 94.31 191 LEU A N 1
ATOM 1471 C CA . LEU A 1 191 ? 22.708 -1.767 -23.441 1.00 94.31 191 LEU A CA 1
ATOM 1472 C C . LEU A 1 191 ? 21.939 -0.693 -24.211 1.00 94.31 191 LEU A C 1
ATOM 1474 O O . LEU A 1 191 ? 22.537 -0.016 -25.044 1.00 94.31 191 LEU A O 1
ATOM 1478 N N . PHE A 1 192 ? 20.659 -0.487 -23.893 1.00 94.62 192 PHE A N 1
ATOM 1479 C CA . PHE A 1 192 ? 19.848 0.557 -24.516 1.00 94.62 192 PHE A CA 1
ATOM 1480 C C . PHE A 1 192 ? 20.477 1.935 -24.306 1.00 94.62 192 PHE A C 1
ATOM 1482 O O . PHE A 1 192 ? 20.701 2.647 -25.279 1.00 94.62 192 PHE A O 1
ATOM 1489 N N . THR A 1 193 ? 20.874 2.278 -23.072 1.00 93.81 193 THR A N 1
ATOM 1490 C CA . THR A 1 193 ? 21.555 3.553 -22.787 1.00 93.81 193 THR A CA 1
ATOM 1491 C C . THR A 1 193 ? 22.858 3.695 -23.570 1.00 93.81 193 THR A C 1
ATOM 1493 O O . THR A 1 193 ? 23.138 4.772 -24.091 1.00 93.81 193 THR A O 1
ATOM 14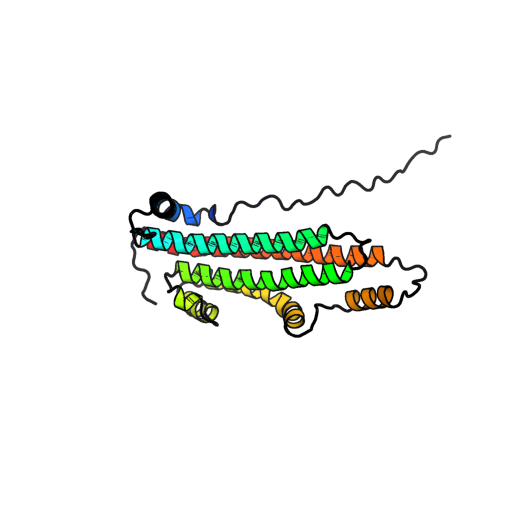96 N N . ALA A 1 194 ? 23.677 2.643 -23.654 1.00 93.75 194 ALA A N 1
ATOM 1497 C CA . ALA A 1 194 ? 24.949 2.706 -24.368 1.00 93.75 194 ALA A CA 1
ATOM 1498 C C . ALA A 1 194 ? 24.742 2.944 -25.870 1.00 93.75 194 ALA A C 1
ATOM 1500 O O . ALA A 1 194 ? 25.394 3.818 -26.439 1.00 93.75 194 ALA A O 1
ATOM 1501 N N . VAL A 1 195 ? 23.809 2.217 -26.493 1.00 93.31 195 VAL A N 1
ATOM 1502 C CA . VAL A 1 195 ? 23.487 2.374 -27.917 1.00 93.31 195 VAL A CA 1
ATOM 1503 C C . VAL A 1 195 ? 22.957 3.775 -28.210 1.00 93.31 195 VAL A C 1
ATOM 1505 O O . VAL A 1 195 ? 23.460 4.413 -29.136 1.00 93.31 195 VAL A O 1
ATOM 1508 N N . THR A 1 196 ? 21.998 4.271 -27.420 1.00 90.12 196 THR A N 1
ATOM 1509 C CA . THR A 1 196 ? 21.405 5.599 -27.636 1.00 90.12 196 THR A CA 1
ATOM 1510 C C . THR A 1 196 ? 22.412 6.718 -27.387 1.00 90.12 196 THR A C 1
ATOM 1512 O O . THR A 1 196 ? 22.550 7.618 -28.212 1.00 90.12 196 THR A O 1
ATOM 1515 N N . THR A 1 197 ? 23.179 6.646 -26.297 1.00 91.31 197 THR A N 1
ATOM 1516 C CA . THR A 1 197 ? 24.135 7.702 -25.918 1.00 91.31 197 THR A CA 1
ATOM 1517 C C . THR A 1 197 ? 25.329 7.770 -26.867 1.00 91.31 197 THR A C 1
ATOM 1519 O O . THR A 1 197 ? 25.803 8.855 -27.193 1.00 91.31 197 THR A O 1
ATOM 1522 N N . MET A 1 198 ? 25.837 6.618 -27.312 1.00 92.50 198 MET A N 1
ATOM 1523 C CA . MET A 1 198 ? 26.984 6.555 -28.225 1.00 92.50 198 MET A CA 1
ATOM 1524 C C . MET A 1 198 ? 26.574 6.614 -29.703 1.00 92.50 198 MET A C 1
ATOM 1526 O O . MET A 1 198 ? 27.451 6.578 -30.566 1.00 92.50 198 MET A O 1
ATOM 1530 N N . ASN A 1 199 ? 25.271 6.700 -29.999 1.00 89.56 199 ASN A N 1
ATOM 1531 C CA . ASN A 1 199 ? 24.711 6.679 -31.351 1.00 89.56 199 ASN A CA 1
ATOM 1532 C C . ASN A 1 199 ? 25.263 5.510 -32.191 1.00 89.56 199 ASN A C 1
ATOM 1534 O O . ASN A 1 199 ? 25.747 5.685 -33.314 1.00 89.56 199 ASN A O 1
ATOM 1538 N N . LEU A 1 200 ? 25.272 4.308 -31.603 1.00 90.19 200 LEU A N 1
ATOM 1539 C CA . LEU A 1 200 ? 25.824 3.127 -32.263 1.00 90.19 200 LEU A CA 1
ATOM 1540 C C . LEU A 1 200 ? 24.895 2.697 -33.398 1.00 90.19 200 LEU A C 1
ATOM 1542 O O . LEU A 1 200 ? 23.730 2.378 -33.177 1.00 90.19 200 LEU A O 1
ATOM 1546 N N . GLY A 1 201 ? 25.429 2.639 -34.617 1.00 86.19 201 GLY A N 1
ATOM 1547 C CA . GLY A 1 201 ? 24.697 2.123 -35.768 1.00 86.19 201 GLY A CA 1
ATOM 1548 C C . GLY A 1 201 ? 24.403 0.633 -35.608 1.00 86.19 201 GLY A C 1
ATOM 1549 O O . GLY A 1 201 ? 25.290 -0.205 -35.785 1.00 86.19 201 GLY A O 1
ATOM 1550 N N . LEU A 1 202 ? 23.152 0.301 -35.306 1.00 88.38 202 LEU A N 1
ATOM 1551 C CA . LEU A 1 202 ? 22.686 -1.071 -35.183 1.00 88.38 202 LEU A CA 1
ATOM 1552 C C . LEU A 1 202 ? 22.241 -1.608 -36.549 1.00 88.38 202 LEU A C 1
ATOM 1554 O O . LEU A 1 202 ? 21.131 -1.367 -37.015 1.00 88.38 202 LEU A O 1
ATOM 1558 N N . LYS A 1 203 ? 23.127 -2.331 -37.241 1.00 91.38 203 LYS A N 1
ATOM 1559 C CA . LYS A 1 203 ? 22.779 -2.943 -38.531 1.00 91.38 203 LYS A CA 1
ATOM 1560 C C . LYS A 1 203 ? 21.761 -4.067 -38.330 1.00 91.38 203 LYS A C 1
ATOM 1562 O O . LYS A 1 203 ? 22.120 -5.123 -37.819 1.00 91.38 203 LYS A O 1
ATOM 1567 N N . GLY A 1 204 ? 20.532 -3.847 -38.797 1.00 89.69 204 GLY A N 1
ATOM 1568 C CA . GLY A 1 204 ? 19.474 -4.861 -38.817 1.00 89.69 204 GLY A CA 1
ATOM 1569 C C . GLY A 1 204 ? 18.879 -5.195 -37.448 1.00 89.69 204 GLY A C 1
ATOM 1570 O O . GLY A 1 204 ? 18.235 -6.230 -37.326 1.00 89.69 204 GLY A O 1
ATOM 1571 N N . ILE A 1 205 ? 19.108 -4.357 -36.434 1.00 93.56 205 ILE A N 1
ATOM 1572 C CA . ILE A 1 205 ? 18.467 -4.483 -35.122 1.00 93.56 205 ILE A CA 1
ATOM 1573 C C . ILE A 1 205 ? 17.617 -3.235 -34.916 1.00 93.56 205 ILE A C 1
ATOM 1575 O O . ILE A 1 205 ? 18.144 -2.122 -34.944 1.00 93.56 205 ILE A O 1
ATOM 1579 N N . ASP A 1 206 ? 16.323 -3.444 -34.703 1.00 92.81 206 ASP A N 1
ATOM 1580 C CA . ASP A 1 206 ? 15.385 -2.396 -34.327 1.00 92.81 206 ASP A CA 1
ATOM 1581 C C . ASP A 1 206 ? 15.451 -2.187 -32.806 1.00 92.81 206 ASP A C 1
ATOM 1583 O O . ASP A 1 206 ? 15.057 -3.048 -32.018 1.00 92.81 206 ASP A O 1
ATOM 1587 N N . LEU A 1 207 ? 16.053 -1.074 -32.380 1.00 91.75 207 LEU A N 1
ATOM 1588 C CA . LEU A 1 207 ? 16.192 -0.766 -30.957 1.00 91.75 207 LEU A CA 1
ATOM 1589 C C . LEU A 1 207 ? 14.844 -0.429 -30.320 1.00 91.75 207 LEU A C 1
ATOM 1591 O O . LEU A 1 207 ? 14.632 -0.766 -29.155 1.00 91.75 207 LEU A O 1
ATOM 1595 N N . ASP A 1 208 ? 13.966 0.234 -31.067 1.00 90.81 208 ASP A N 1
ATOM 1596 C CA . ASP A 1 208 ? 12.689 0.715 -30.558 1.00 90.81 208 ASP A CA 1
ATOM 1597 C C . ASP A 1 208 ? 11.760 -0.473 -30.301 1.00 90.81 208 ASP A C 1
ATOM 1599 O O . ASP A 1 208 ? 11.190 -0.564 -29.214 1.00 90.81 208 ASP A O 1
ATOM 1603 N N . GLU A 1 209 ? 11.732 -1.453 -31.213 1.00 92.38 209 GLU A N 1
ATOM 1604 C CA . GLU A 1 209 ? 11.010 -2.721 -31.026 1.00 92.38 209 GLU A CA 1
ATOM 1605 C C . GLU A 1 209 ? 11.513 -3.491 -29.788 1.00 92.38 209 GLU A C 1
ATOM 1607 O O . GLU A 1 209 ? 10.727 -3.991 -28.977 1.00 92.38 209 GLU A O 1
ATOM 1612 N N . LEU A 1 210 ? 12.835 -3.562 -29.586 1.00 94.12 210 LEU A N 1
ATOM 1613 C CA . LEU A 1 210 ? 13.415 -4.236 -28.418 1.00 94.12 210 LEU A CA 1
ATOM 1614 C C . LEU A 1 210 ? 13.092 -3.516 -27.103 1.00 94.12 210 LEU A C 1
ATOM 1616 O O . LEU A 1 210 ? 12.818 -4.173 -26.092 1.00 94.12 210 LEU A O 1
ATOM 1620 N N . MET A 1 211 ? 13.137 -2.182 -27.098 1.00 93.94 211 MET A N 1
ATOM 1621 C CA . MET A 1 211 ? 12.756 -1.377 -25.939 1.00 93.94 211 MET A CA 1
ATOM 1622 C C . MET A 1 211 ? 11.270 -1.538 -25.629 1.00 93.94 211 MET A C 1
ATOM 1624 O O . MET A 1 211 ? 10.918 -1.757 -24.471 1.00 93.94 211 MET A O 1
ATOM 1628 N N . GLU A 1 212 ? 10.409 -1.484 -26.643 1.00 91.88 212 GLU A N 1
ATOM 1629 C CA . GLU A 1 212 ? 8.971 -1.698 -26.503 1.00 91.88 212 GLU A CA 1
ATOM 1630 C C . GLU A 1 212 ? 8.675 -3.068 -25.892 1.00 91.88 212 GLU A C 1
ATOM 1632 O O . GLU A 1 212 ? 7.972 -3.154 -24.883 1.00 91.88 212 GLU A O 1
ATOM 1637 N N . HIS A 1 213 ? 9.270 -4.132 -26.431 1.00 93.56 213 HIS A N 1
ATOM 1638 C CA . HIS A 1 213 ? 9.105 -5.476 -25.888 1.00 93.56 213 HIS A CA 1
ATOM 1639 C C . HIS A 1 213 ? 9.554 -5.562 -24.421 1.00 93.56 213 HIS A C 1
ATOM 1641 O O . HIS A 1 213 ? 8.847 -6.114 -23.573 1.00 93.56 213 HIS A O 1
ATOM 1647 N N . TYR A 1 214 ? 10.713 -4.984 -24.094 1.00 94.88 214 TYR A N 1
ATOM 1648 C CA . TYR A 1 214 ? 11.243 -4.983 -22.732 1.00 94.88 214 TYR A CA 1
ATOM 1649 C C . TYR A 1 214 ? 10.339 -4.216 -21.753 1.00 94.88 214 TYR A C 1
ATOM 1651 O O .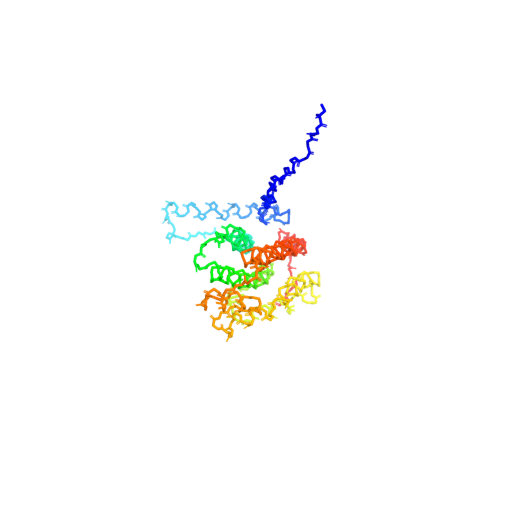 TYR A 1 214 ? 10.027 -4.725 -20.673 1.00 94.88 214 TYR A O 1
ATOM 1659 N N . PHE A 1 215 ? 9.892 -3.013 -22.121 1.00 94.50 215 PHE A N 1
ATOM 1660 C CA . PHE A 1 215 ? 9.025 -2.188 -21.278 1.00 94.50 215 PHE A CA 1
ATOM 1661 C C . PHE A 1 215 ? 7.651 -2.831 -21.075 1.00 94.50 215 PHE A C 1
ATOM 1663 O O . PHE A 1 215 ? 7.164 -2.868 -19.944 1.00 94.50 215 PHE A O 1
ATOM 1670 N N . SER A 1 216 ? 7.074 -3.411 -22.129 1.00 93.56 216 SER A N 1
ATOM 1671 C CA . SER A 1 216 ? 5.801 -4.133 -22.068 1.00 93.56 216 SER A CA 1
ATOM 1672 C C . SER A 1 216 ? 5.874 -5.357 -21.153 1.00 93.56 216 SER A C 1
ATOM 1674 O O . SER A 1 216 ? 4.996 -5.556 -20.316 1.00 93.56 216 SER A O 1
ATOM 1676 N N . ASN A 1 217 ? 6.954 -6.142 -21.216 1.00 94.00 217 ASN A N 1
ATOM 1677 C CA . ASN A 1 217 ? 7.154 -7.267 -20.293 1.00 94.00 217 ASN A CA 1
ATOM 1678 C C . ASN A 1 217 ? 7.276 -6.808 -18.828 1.00 94.00 217 ASN A C 1
ATOM 1680 O O . ASN A 1 217 ? 6.767 -7.468 -17.914 1.00 94.00 217 ASN A O 1
ATOM 1684 N N . GLY A 1 218 ? 7.932 -5.665 -18.602 1.00 93.00 218 GLY A N 1
ATOM 1685 C CA . GLY A 1 218 ? 7.990 -5.014 -17.293 1.00 93.00 218 GLY A CA 1
ATOM 1686 C C . GLY A 1 218 ? 6.600 -4.637 -16.778 1.00 93.00 218 GLY A C 1
ATOM 1687 O O . GLY A 1 218 ? 6.244 -5.002 -15.657 1.00 93.00 218 GLY A O 1
ATOM 1688 N N . ALA A 1 219 ? 5.787 -3.985 -17.615 1.00 94.69 219 ALA A N 1
ATOM 1689 C CA . ALA A 1 219 ? 4.410 -3.611 -17.292 1.00 94.69 219 ALA A CA 1
ATOM 1690 C C . ALA A 1 219 ? 3.542 -4.834 -16.945 1.00 94.69 219 ALA A C 1
ATOM 1692 O O . ALA A 1 219 ? 2.901 -4.856 -15.895 1.00 94.69 219 ALA A O 1
ATOM 1693 N N . VAL A 1 220 ? 3.600 -5.904 -17.747 1.00 94.69 220 VAL A N 1
ATOM 1694 C CA . VAL A 1 220 ? 2.874 -7.163 -17.482 1.00 94.69 220 VAL A CA 1
ATOM 1695 C C . VAL A 1 220 ? 3.240 -7.751 -16.115 1.00 94.69 220 VAL A C 1
ATOM 1697 O O . VAL A 1 220 ? 2.364 -8.175 -15.357 1.00 94.69 220 VAL A O 1
ATOM 1700 N N . SER A 1 221 ? 4.527 -7.734 -15.762 1.00 93.38 221 SER A N 1
ATOM 1701 C CA . SER A 1 221 ? 4.999 -8.218 -14.458 1.00 93.38 221 SER A CA 1
ATOM 1702 C C . SER A 1 221 ? 4.456 -7.365 -13.303 1.00 93.38 221 SER A C 1
ATOM 1704 O O . SER A 1 221 ? 4.045 -7.894 -12.270 1.00 93.38 221 SER A O 1
ATOM 1706 N N . MET A 1 222 ? 4.392 -6.043 -13.483 1.00 95.38 222 MET A N 1
ATOM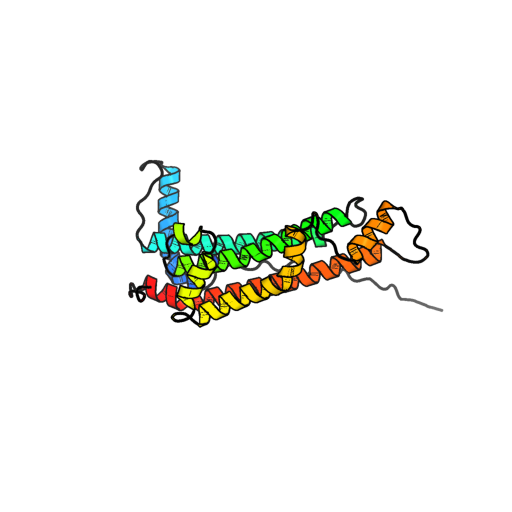 1707 C CA . MET A 1 222 ? 3.818 -5.118 -12.500 1.00 95.38 222 MET A CA 1
ATOM 1708 C C . MET A 1 222 ? 2.308 -5.300 -12.324 1.00 95.38 222 MET A C 1
ATOM 1710 O O . MET A 1 222 ? 1.828 -5.270 -11.190 1.00 95.38 222 MET A O 1
ATOM 1714 N N . VAL A 1 223 ? 1.563 -5.526 -13.411 1.00 95.88 223 VAL A N 1
ATOM 1715 C CA . VAL A 1 223 ? 0.122 -5.836 -13.369 1.00 95.88 223 VAL A CA 1
ATOM 1716 C C . VAL A 1 223 ? -0.129 -7.081 -12.521 1.00 95.88 223 VAL A C 1
ATOM 1718 O O . VAL A 1 223 ? -0.964 -7.050 -11.611 1.00 95.88 223 VAL A O 1
ATOM 1721 N N . ALA A 1 224 ? 0.613 -8.161 -12.785 1.00 94.88 224 ALA A N 1
ATOM 1722 C CA . ALA A 1 224 ? 0.495 -9.407 -12.033 1.00 94.88 224 ALA A CA 1
ATOM 1723 C C . ALA A 1 224 ? 0.756 -9.181 -10.536 1.00 94.88 224 ALA A C 1
ATOM 1725 O O . ALA A 1 224 ? -0.034 -9.612 -9.692 1.00 94.88 224 ALA A O 1
ATOM 1726 N N . LEU A 1 225 ? 1.799 -8.414 -10.212 1.00 96.00 225 LEU A N 1
ATOM 1727 C CA . LEU A 1 225 ? 2.171 -8.106 -8.837 1.00 96.00 225 LEU A CA 1
ATOM 1728 C C . LEU A 1 225 ? 1.135 -7.237 -8.109 1.00 96.00 225 LEU A C 1
ATOM 1730 O O . LEU A 1 225 ? 0.829 -7.492 -6.944 1.00 96.00 225 LEU A O 1
ATOM 1734 N N . ILE A 1 226 ? 0.546 -6.239 -8.780 1.00 96.75 226 ILE A N 1
ATOM 1735 C CA . ILE A 1 226 ? -0.588 -5.480 -8.226 1.00 96.75 226 ILE A CA 1
ATOM 1736 C C . ILE A 1 226 ? -1.746 -6.437 -7.918 1.00 96.75 226 ILE A C 1
ATOM 1738 O O . ILE A 1 226 ? -2.344 -6.344 -6.847 1.00 96.75 226 ILE A O 1
ATOM 1742 N N . GLY A 1 227 ? -2.058 -7.359 -8.832 1.00 96.00 227 GLY A N 1
ATOM 1743 C CA . GLY A 1 227 ? -3.116 -8.353 -8.642 1.00 96.00 227 GLY A CA 1
ATOM 1744 C C . GLY A 1 227 ? -2.860 -9.286 -7.454 1.00 96.00 227 GLY A C 1
ATOM 1745 O O . GLY A 1 227 ? -3.781 -9.597 -6.699 1.00 96.00 227 GLY A O 1
ATOM 1746 N N . GLU A 1 228 ? -1.617 -9.716 -7.246 1.00 96.69 228 GLU A N 1
ATOM 1747 C CA . GLU A 1 228 ? -1.214 -10.487 -6.064 1.00 96.69 228 GLU A CA 1
ATOM 1748 C C . GLU A 1 228 ? -1.348 -9.682 -4.770 1.00 96.69 228 GLU A C 1
ATOM 1750 O O . GLU A 1 228 ? -1.938 -10.177 -3.812 1.00 96.69 228 GLU A O 1
ATOM 1755 N N . MET A 1 229 ? -0.892 -8.426 -4.758 1.00 97.31 229 MET A N 1
ATOM 1756 C CA . MET A 1 229 ? -1.016 -7.548 -3.591 1.00 97.31 229 MET A CA 1
ATOM 1757 C C . MET A 1 229 ? -2.475 -7.280 -3.223 1.00 97.31 229 MET A C 1
ATOM 1759 O O . MET A 1 229 ? -2.833 -7.350 -2.052 1.00 97.31 229 MET A O 1
ATOM 1763 N N . VAL A 1 230 ? -3.333 -7.007 -4.210 1.00 97.69 230 VAL A N 1
ATOM 1764 C CA . VAL A 1 230 ? -4.772 -6.806 -3.983 1.00 97.69 230 VAL A CA 1
ATOM 1765 C C . VAL A 1 230 ? -5.401 -8.049 -3.360 1.00 97.69 230 VAL A C 1
ATOM 1767 O O . VAL A 1 230 ? -6.050 -7.928 -2.324 1.00 97.69 230 VAL A O 1
ATOM 1770 N N . ARG A 1 231 ? -5.158 -9.236 -3.932 1.00 97.31 231 ARG A N 1
ATOM 1771 C CA . ARG A 1 231 ? -5.680 -10.499 -3.384 1.00 97.31 231 ARG A CA 1
ATOM 1772 C C . ARG A 1 231 ? -5.170 -10.761 -1.969 1.00 97.31 231 ARG A C 1
ATOM 1774 O O . ARG A 1 231 ? -5.948 -11.144 -1.105 1.00 97.31 231 ARG A O 1
ATOM 1781 N N . GLY A 1 232 ? -3.885 -10.516 -1.714 1.00 98.00 232 GLY A N 1
ATOM 1782 C CA . GLY A 1 232 ? -3.302 -10.672 -0.382 1.00 98.00 232 GLY A CA 1
ATOM 1783 C C . GLY A 1 232 ? -3.903 -9.710 0.649 1.00 98.00 232 GLY A C 1
ATOM 1784 O O . GLY A 1 232 ? -4.103 -10.095 1.798 1.00 98.00 232 GLY A O 1
ATOM 1785 N N . ILE A 1 233 ? -4.241 -8.478 0.250 1.00 98.50 233 ILE A N 1
ATOM 1786 C CA . ILE A 1 233 ? -4.944 -7.529 1.123 1.00 98.50 233 ILE A CA 1
ATOM 1787 C C . ILE A 1 233 ? -6.375 -8.005 1.387 1.00 98.50 233 ILE A C 1
ATOM 1789 O O . ILE A 1 233 ? -6.803 -7.979 2.533 1.00 98.50 233 ILE A O 1
ATOM 1793 N N . GLU A 1 234 ? -7.116 -8.454 0.374 1.00 98.12 234 GLU A N 1
ATOM 1794 C CA . GLU A 1 234 ? -8.489 -8.963 0.548 1.00 98.12 234 GLU A CA 1
ATOM 1795 C C . GLU A 1 234 ? -8.538 -10.189 1.474 1.00 98.12 234 GLU A C 1
ATOM 1797 O O . GLU A 1 234 ? -9.406 -10.281 2.348 1.00 98.12 234 GLU A O 1
ATOM 1802 N N . GLU A 1 235 ? -7.553 -11.079 1.357 1.00 98.31 235 GLU A N 1
ATOM 1803 C CA . GLU A 1 235 ? -7.375 -12.197 2.284 1.00 98.31 235 GLU A CA 1
ATOM 1804 C C . GLU A 1 235 ? -7.082 -11.694 3.702 1.00 98.31 235 GLU A C 1
ATOM 1806 O O . GLU A 1 235 ? -7.768 -12.071 4.652 1.00 98.31 235 GLU A O 1
ATOM 1811 N N . LEU A 1 236 ? -6.137 -10.758 3.857 1.00 98.62 236 LEU A N 1
ATOM 1812 C CA . LEU A 1 236 ? -5.837 -10.151 5.153 1.00 98.62 236 LEU A CA 1
ATOM 1813 C C . LEU A 1 236 ? -7.090 -9.536 5.792 1.00 98.62 236 LEU A C 1
ATOM 1815 O O . LEU A 1 236 ? -7.373 -9.792 6.961 1.00 98.62 236 LEU A O 1
ATOM 1819 N N . LEU A 1 237 ? -7.877 -8.773 5.033 1.00 98.44 237 LEU A N 1
ATOM 1820 C CA . LEU A 1 237 ? -9.130 -8.188 5.509 1.00 98.44 237 LEU A CA 1
ATOM 1821 C C . LEU A 1 237 ? -10.113 -9.256 5.988 1.00 98.44 237 LEU A C 1
ATOM 18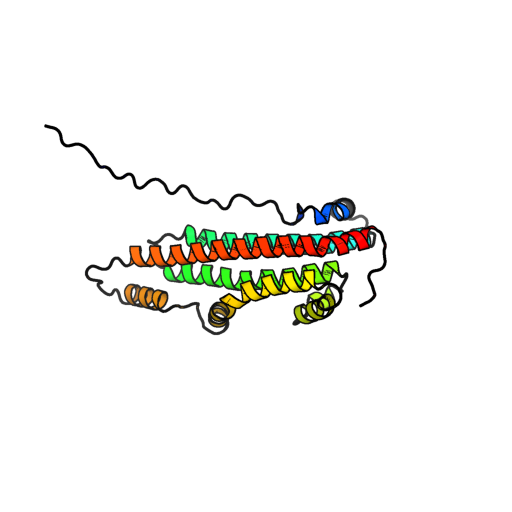23 O O . LEU A 1 237 ? -10.737 -9.088 7.036 1.00 98.44 237 LEU A O 1
ATOM 1827 N N . SER A 1 238 ? -10.224 -10.361 5.253 1.00 98.25 238 SER A N 1
ATOM 1828 C CA . SER A 1 238 ? -11.072 -11.494 5.623 1.00 98.25 238 SER A CA 1
ATOM 1829 C C . SER A 1 238 ? -10.623 -12.139 6.937 1.00 98.25 238 SER A C 1
ATOM 1831 O O . SER A 1 238 ? -11.457 -12.371 7.815 1.00 98.25 238 SER A O 1
ATOM 1833 N N . THR A 1 239 ? -9.314 -12.323 7.141 1.00 98.25 239 THR A N 1
ATOM 1834 C CA . THR A 1 239 ? -8.767 -12.862 8.404 1.00 98.25 239 THR A CA 1
ATOM 1835 C C . THR A 1 239 ? -8.968 -11.932 9.609 1.00 98.25 239 THR A C 1
ATOM 1837 O O . THR A 1 239 ? -9.009 -12.399 10.745 1.00 98.25 239 THR A O 1
ATOM 1840 N N . LEU A 1 240 ? -9.159 -10.624 9.390 1.00 98.12 240 LEU A N 1
ATOM 1841 C CA . LEU A 1 240 ? -9.435 -9.641 10.448 1.00 98.12 240 LEU A CA 1
ATOM 1842 C C . LEU A 1 240 ? -10.916 -9.593 10.871 1.00 98.12 240 LEU A C 1
ATOM 1844 O O . LEU A 1 240 ? -11.243 -9.008 11.906 1.00 98.12 240 LEU A O 1
ATOM 1848 N N . ALA A 1 241 ? -11.825 -10.232 10.128 1.00 96.94 241 ALA A N 1
ATOM 1849 C CA . ALA A 1 241 ? -13.260 -10.204 10.421 1.00 96.94 241 ALA A CA 1
ATOM 1850 C C . ALA A 1 241 ? -13.625 -10.632 11.863 1.00 96.94 241 ALA A C 1
ATOM 1852 O O . ALA A 1 241 ? -14.439 -9.946 12.497 1.00 96.94 241 ALA A O 1
ATOM 1853 N N . PRO A 1 242 ? -13.036 -11.707 12.437 1.00 95.94 242 PRO A N 1
ATOM 1854 C CA . PRO A 1 242 ? -13.338 -12.123 13.807 1.00 95.94 242 PRO A CA 1
ATOM 1855 C C . PRO A 1 242 ? -12.939 -11.078 14.859 1.00 95.94 242 PRO A C 1
ATOM 1857 O O . PRO A 1 242 ? -13.648 -10.920 15.855 1.00 95.94 242 PRO A O 1
ATOM 1860 N N . ILE A 1 243 ? -11.851 -10.337 14.620 1.00 96.44 243 ILE A N 1
ATOM 1861 C CA . ILE A 1 243 ? -11.365 -9.259 15.496 1.00 96.44 243 ILE A CA 1
ATOM 1862 C C . ILE A 1 243 ? -12.396 -8.126 15.526 1.00 96.44 243 ILE A C 1
ATOM 1864 O O . ILE A 1 243 ? -12.876 -7.736 16.592 1.00 96.44 243 ILE A O 1
ATOM 1868 N N . TYR A 1 244 ? -12.852 -7.667 14.358 1.00 96.81 244 TYR A N 1
ATOM 1869 C CA . TYR A 1 244 ? -13.875 -6.617 14.274 1.00 96.81 244 TYR A CA 1
ATOM 1870 C C . TYR A 1 244 ? -15.202 -7.039 14.919 1.00 96.81 244 TYR A C 1
ATOM 1872 O O . TYR A 1 244 ? -15.845 -6.255 15.626 1.00 96.81 244 TYR A O 1
ATOM 1880 N N . ALA A 1 245 ? -15.605 -8.299 14.741 1.00 94.56 245 ALA A N 1
ATOM 1881 C CA . ALA A 1 245 ? -16.796 -8.849 15.383 1.00 94.56 245 ALA A CA 1
ATOM 1882 C C . ALA A 1 245 ? -16.665 -8.941 16.916 1.00 94.56 245 ALA A C 1
ATOM 1884 O O . ALA A 1 245 ? -17.660 -8.809 17.630 1.00 94.56 245 ALA A O 1
ATOM 1885 N N . ALA A 1 246 ? -15.469 -9.190 17.451 1.00 93.69 246 ALA A N 1
ATOM 1886 C CA . ALA A 1 246 ? -15.232 -9.215 18.894 1.00 93.69 246 ALA A CA 1
ATOM 1887 C C . ALA A 1 246 ? -15.283 -7.804 19.501 1.00 93.69 246 ALA A C 1
ATOM 1889 O O . ALA A 1 246 ? -15.983 -7.587 20.494 1.00 93.69 246 ALA A O 1
ATOM 1890 N N . VAL A 1 247 ? -14.621 -6.834 18.864 1.00 94.12 247 VAL A N 1
ATOM 1891 C CA . VAL A 1 247 ? -14.599 -5.435 19.320 1.00 94.12 247 VAL A CA 1
ATOM 1892 C C . VAL A 1 247 ? -16.005 -4.830 19.322 1.00 94.12 247 VAL A C 1
ATOM 1894 O O . VAL A 1 247 ? -16.424 -4.233 20.312 1.00 94.12 247 VAL A O 1
ATOM 1897 N N . THR A 1 248 ? -16.782 -5.043 18.257 1.00 92.06 248 THR A N 1
ATOM 1898 C CA . THR A 1 248 ? -18.163 -4.526 18.165 1.00 92.06 248 THR A CA 1
ATOM 1899 C C . THR A 1 248 ? -19.132 -5.158 19.168 1.00 92.06 248 THR A C 1
ATOM 1901 O O . THR A 1 248 ? -20.093 -4.507 19.574 1.00 92.06 248 THR A O 1
ATOM 1904 N N . ARG A 1 249 ? -18.877 -6.394 19.618 1.00 91.19 249 ARG A N 1
ATOM 1905 C CA . ARG A 1 249 ? -19.666 -7.063 20.669 1.00 91.19 249 ARG A CA 1
ATOM 1906 C C . ARG A 1 249 ? -19.243 -6.690 22.092 1.00 91.19 249 ARG A C 1
ATOM 1908 O O . ARG A 1 249 ? -19.901 -7.114 23.037 1.00 91.19 249 ARG A O 1
ATOM 1915 N N . GLY A 1 250 ? -18.162 -5.926 22.259 1.00 84.25 250 GLY A N 1
ATOM 1916 C CA . GLY A 1 250 ? -17.617 -5.586 23.575 1.00 84.25 250 GLY A CA 1
ATOM 1917 C C . GLY A 1 250 ? -16.988 -6.775 24.308 1.00 84.25 250 GLY A C 1
ATOM 1918 O O . GLY A 1 250 ? -16.801 -6.714 25.522 1.00 84.25 250 GLY A O 1
ATOM 1919 N N . THR A 1 251 ? -16.669 -7.864 23.603 1.00 69.12 251 THR A N 1
ATOM 1920 C CA . THR A 1 251 ? -15.901 -8.971 24.185 1.00 69.12 251 THR A CA 1
ATOM 1921 C C . THR A 1 251 ? -14.441 -8.542 24.341 1.00 69.12 251 THR A C 1
ATOM 1923 O O . THR A 1 251 ? -13.852 -8.112 23.348 1.00 69.12 251 THR A O 1
ATOM 1926 N N . PRO A 1 252 ? -13.845 -8.638 25.545 1.00 56.09 252 PRO A N 1
ATOM 1927 C CA . PRO A 1 252 ? -12.448 -8.278 25.739 1.00 56.09 252 PRO A CA 1
ATOM 1928 C C . PRO A 1 252 ? -11.563 -9.185 24.881 1.00 56.09 252 PRO A C 1
ATOM 1930 O O . PRO A 1 252 ? -11.641 -10.411 24.982 1.00 56.09 252 PRO A O 1
ATOM 1933 N N . HIS A 1 253 ? -10.727 -8.586 24.031 1.00 56.00 253 HIS A N 1
ATOM 1934 C CA . HIS A 1 253 ? -9.607 -9.310 23.446 1.00 56.00 253 HIS A CA 1
ATOM 1935 C C . HIS A 1 253 ? -8.629 -9.661 24.563 1.00 56.00 253 HIS A C 1
ATOM 1937 O O . HIS A 1 253 ? -8.370 -8.830 25.435 1.00 56.00 253 HIS A O 1
ATOM 1943 N N . GLY A 1 254 ? -8.139 -10.906 24.557 1.00 50.72 254 GLY A N 1
ATOM 1944 C CA . GLY A 1 254 ? -7.093 -11.348 25.471 1.00 50.72 254 GLY A CA 1
ATOM 1945 C C . GLY A 1 254 ? -5.968 -10.322 25.466 1.00 50.72 254 GLY A C 1
ATOM 1946 O O . GLY A 1 254 ? -5.466 -9.958 24.406 1.00 50.72 254 GLY A O 1
ATOM 1947 N N . SER A 1 255 ? -5.677 -9.781 26.643 1.00 34.69 255 SER A N 1
ATOM 1948 C CA . SER A 1 255 ? -4.659 -8.763 26.847 1.00 34.69 255 SER A CA 1
ATOM 1949 C C . SER A 1 255 ? -3.319 -9.290 26.330 1.00 34.69 255 SER A C 1
ATOM 1951 O O . SER A 1 255 ? -2.822 -10.280 26.869 1.00 34.69 255 SER A O 1
ATOM 1953 N N . VAL A 1 256 ? -2.761 -8.643 25.305 1.00 44.25 256 VAL A N 1
ATOM 1954 C CA . VAL A 1 256 ? -1.366 -8.825 24.867 1.00 44.25 256 VAL A CA 1
ATOM 1955 C C . VAL A 1 256 ? -0.489 -7.799 25.570 1.00 44.25 256 VAL A C 1
ATOM 1957 O O . VAL A 1 256 ? -0.905 -6.618 25.623 1.00 44.25 256 VAL A O 1
#